Protein AF-A0A7Y2C9F1-F1 (afdb_monomer_lite)

Sequence (196 aa):
MHSALGHDLDVGIQTIEEVQGLFERHGVSQVYVKQLALKQDNEKNQIYLGSGLDGATNLFPATIVRGNASESTEKRKSAAGRPKVEARIDFAWLDHGGMLHDAPYARIIDYFQYPEIRFSGFMRGCDDPPDPLRRNNQAQYGTRILLLGVSNTERTIGLVITEATDELVSRFPDLPKCPALPSLRVLSFAGRVVVP

Structure (mmCIF, N/CA/C/O backbone):
data_AF-A0A7Y2C9F1-F1
#
_entry.id   AF-A0A7Y2C9F1-F1
#
loop_
_atom_site.group_PDB
_atom_site.id
_atom_site.type_symbol
_atom_site.label_atom_id
_atom_site.label_alt_id
_atom_site.label_comp_id
_atom_site.label_asym_id
_atom_site.label_entity_id
_atom_site.label_seq_id
_atom_site.pdbx_PDB_ins_code
_atom_site.Cartn_x
_atom_site.Cartn_y
_atom_site.Cartn_z
_atom_site.occupancy
_atom_site.B_iso_or_equiv
_atom_site.auth_seq_id
_atom_site.auth_comp_id
_atom_site.auth_asym_id
_atom_site.auth_atom_id
_atom_site.pdbx_PDB_model_num
ATOM 1 N N . MET A 1 1 ? -43.812 -16.552 3.440 1.00 35.44 1 MET A N 1
ATOM 2 C CA . MET A 1 1 ? -42.731 -17.428 3.940 1.00 35.44 1 MET A CA 1
ATOM 3 C C . MET A 1 1 ? -41.450 -17.004 3.250 1.00 35.44 1 MET A C 1
ATOM 5 O O . MET A 1 1 ? -41.436 -17.108 2.038 1.00 35.44 1 MET A O 1
ATOM 9 N N . HIS A 1 2 ? -40.488 -16.499 4.038 1.00 34.06 2 HIS A N 1
ATOM 10 C CA . HIS A 1 2 ? -39.029 -16.415 3.820 1.00 34.06 2 HIS A CA 1
ATOM 11 C C . HIS A 1 2 ? -38.513 -15.918 2.447 1.00 34.06 2 HIS A C 1
ATOM 13 O O . HIS A 1 2 ? -38.853 -16.469 1.417 1.00 34.06 2 HIS A O 1
ATOM 19 N N . SER A 1 3 ? -37.620 -14.937 2.333 1.00 31.73 3 SER A N 1
ATOM 20 C CA . SER A 1 3 ? -36.671 -14.383 3.299 1.00 31.73 3 SER A CA 1
ATOM 21 C C . SER A 1 3 ? -36.195 -13.022 2.795 1.00 31.73 3 SER A C 1
ATOM 23 O O . SER A 1 3 ? -35.904 -12.868 1.612 1.00 31.73 3 SER A O 1
ATOM 25 N N . ALA A 1 4 ? -36.084 -12.064 3.711 1.00 43.59 4 ALA A N 1
ATOM 26 C CA . ALA A 1 4 ? -35.283 -10.863 3.549 1.00 43.59 4 ALA A CA 1
ATOM 27 C C . ALA A 1 4 ? -33.807 -11.245 3.694 1.00 43.59 4 ALA A C 1
ATOM 29 O O . ALA A 1 4 ? -33.451 -11.821 4.714 1.00 43.59 4 ALA A O 1
ATOM 30 N N . LEU A 1 5 ? -32.988 -10.942 2.688 1.00 39.50 5 LEU A N 1
ATOM 31 C CA . LEU A 1 5 ? -31.531 -10.782 2.780 1.00 39.50 5 LEU A CA 1
ATOM 32 C C . LEU A 1 5 ? -31.125 -9.828 1.644 1.00 39.50 5 LEU A C 1
ATOM 34 O O . LEU A 1 5 ? -30.583 -10.235 0.621 1.00 39.50 5 LEU A O 1
ATOM 38 N N . GLY A 1 6 ? -31.514 -8.561 1.777 1.00 36.03 6 GLY A N 1
ATOM 39 C CA . GLY A 1 6 ? -31.029 -7.491 0.914 1.00 36.03 6 GLY A CA 1
ATOM 40 C C . GLY A 1 6 ? -29.750 -6.915 1.510 1.00 36.03 6 GLY A C 1
ATOM 41 O O . GLY A 1 6 ? -29.820 -6.329 2.579 1.00 36.03 6 GLY A O 1
ATOM 42 N N . HIS A 1 7 ? -28.624 -7.134 0.827 1.00 39.19 7 HIS A N 1
ATOM 43 C CA . HIS A 1 7 ? -27.419 -6.293 0.794 1.00 39.19 7 HIS A CA 1
ATOM 44 C C . HIS A 1 7 ? -27.083 -5.455 2.049 1.00 39.19 7 HIS A C 1
ATOM 46 O O . HIS A 1 7 ? -27.329 -4.255 2.073 1.00 39.19 7 HIS A O 1
ATOM 52 N N . ASP A 1 8 ? -26.381 -6.061 3.008 1.00 37.88 8 ASP A N 1
ATOM 53 C CA . ASP A 1 8 ? -25.568 -5.359 4.025 1.00 37.88 8 ASP A CA 1
ATOM 54 C C . ASP A 1 8 ? -24.095 -5.224 3.551 1.00 37.88 8 ASP A C 1
ATOM 56 O O . ASP A 1 8 ? -23.155 -5.481 4.295 1.00 37.88 8 ASP A O 1
ATOM 60 N N . LEU A 1 9 ? -23.864 -4.901 2.269 1.00 43.03 9 LEU A N 1
ATOM 61 C CA . LEU A 1 9 ? -22.534 -4.985 1.625 1.00 43.03 9 LEU A CA 1
ATOM 62 C C . LEU A 1 9 ? -21.906 -3.639 1.219 1.00 43.03 9 LEU A C 1
ATOM 64 O O . LEU A 1 9 ? -20.960 -3.644 0.443 1.00 43.03 9 LEU A O 1
ATOM 68 N N . ASP A 1 10 ? -22.393 -2.502 1.720 1.00 53.53 10 ASP A N 1
ATOM 69 C CA . ASP A 1 10 ? -21.965 -1.183 1.207 1.00 53.53 10 ASP A CA 1
ATOM 70 C C . ASP A 1 10 ? -21.518 -0.193 2.294 1.00 53.53 10 ASP A C 1
ATOM 72 O O . ASP A 1 10 ? -21.598 1.023 2.130 1.00 53.53 10 ASP A O 1
ATOM 76 N N . VAL A 1 11 ? -21.055 -0.701 3.438 1.00 66.06 11 VAL A N 1
ATOM 77 C CA . VAL A 1 11 ? -20.433 0.138 4.469 1.00 66.06 11 VAL A CA 1
ATOM 78 C C . VAL A 1 11 ? -18.927 -0.077 4.384 1.00 66.06 11 VAL A C 1
ATOM 80 O O . VAL A 1 11 ? -18.432 -1.138 4.756 1.00 66.06 11 VAL A O 1
ATOM 83 N N . GLY A 1 12 ? -18.193 0.905 3.851 1.00 88.69 12 GLY A N 1
ATOM 84 C CA . GLY A 1 12 ? -16.730 0.869 3.880 1.00 88.69 12 GLY A CA 1
ATOM 85 C C . GLY A 1 12 ? -16.185 0.999 5.303 1.00 88.69 12 GLY A C 1
ATOM 86 O O . GLY A 1 12 ? -16.937 1.127 6.268 1.00 88.69 12 GLY A O 1
ATOM 87 N N . ILE A 1 13 ? -14.867 0.968 5.452 1.00 95.62 13 ILE A N 1
ATOM 88 C CA . ILE A 1 13 ? -14.196 0.874 6.749 1.00 95.62 13 ILE A CA 1
ATOM 89 C C . ILE A 1 13 ? -14.386 2.149 7.574 1.00 95.62 13 ILE A C 1
ATOM 91 O O . ILE A 1 13 ? -14.094 3.272 7.152 1.00 95.62 13 ILE A O 1
ATOM 95 N N . GLN A 1 14 ? -14.838 1.952 8.803 1.00 96.00 14 GLN A N 1
ATOM 96 C CA . GLN A 1 14 ? -15.222 2.984 9.747 1.00 96.00 14 GLN A CA 1
ATOM 97 C C . GLN A 1 14 ? -14.141 3.214 10.802 1.00 96.00 14 GLN A C 1
ATOM 99 O O . GLN A 1 14 ? -13.879 4.369 11.158 1.00 96.00 14 GLN A O 1
ATOM 104 N N . THR A 1 15 ? -13.496 2.160 11.312 1.00 96.19 15 THR A N 1
ATOM 105 C CA . THR A 1 15 ? -12.580 2.276 12.462 1.00 96.19 15 THR A CA 1
ATOM 106 C C . THR A 1 15 ? -11.229 1.593 12.255 1.00 96.19 15 THR A C 1
ATOM 108 O O . THR A 1 15 ? -11.044 0.760 11.368 1.00 96.19 15 THR A O 1
ATOM 111 N N . ILE A 1 16 ? -10.247 1.955 13.090 1.00 96.19 16 ILE A N 1
ATOM 112 C CA . ILE A 1 16 ? -8.927 1.310 13.086 1.00 96.19 16 ILE A CA 1
ATOM 113 C C . ILE A 1 16 ? -9.042 -0.158 13.502 1.00 96.19 16 ILE A C 1
ATOM 115 O O . ILE A 1 16 ? -8.328 -0.997 12.964 1.00 96.19 16 ILE A O 1
ATOM 119 N N . GLU A 1 17 ? -9.955 -0.488 14.410 1.00 95.62 17 GLU A N 1
ATOM 120 C CA . GLU A 1 17 ? -10.182 -1.852 14.887 1.00 95.62 17 GLU A CA 1
ATOM 121 C C . GLU A 1 17 ? -10.687 -2.771 13.764 1.00 95.62 17 GLU A C 1
ATOM 123 O O . GLU A 1 17 ? -10.311 -3.940 13.719 1.00 95.62 17 GLU A O 1
ATOM 128 N N . GLU A 1 18 ? -11.476 -2.254 12.817 1.00 96.19 18 GLU A N 1
ATOM 129 C CA . GLU A 1 18 ? -11.895 -3.010 11.628 1.00 96.19 18 GLU A CA 1
ATOM 130 C C . GLU A 1 18 ? -10.709 -3.330 10.714 1.00 96.19 18 GLU A C 1
ATOM 132 O O . GLU A 1 18 ? -10.559 -4.475 10.280 1.00 96.19 18 GLU A O 1
ATOM 137 N N . VAL A 1 19 ? -9.819 -2.354 10.483 1.00 97.06 19 VAL A N 1
ATOM 138 C CA . VAL A 1 19 ? -8.547 -2.577 9.775 1.00 97.06 19 VAL A CA 1
ATOM 139 C C . VAL A 1 19 ? -7.718 -3.637 10.495 1.00 97.06 19 VAL A C 1
ATOM 141 O O . VAL A 1 19 ? -7.240 -4.578 9.864 1.00 97.06 19 VAL A O 1
ATOM 144 N N . GLN A 1 20 ? -7.542 -3.503 11.810 1.00 96.81 20 GLN A N 1
ATOM 145 C CA . GLN A 1 20 ? -6.778 -4.461 12.607 1.00 96.81 20 GLN A CA 1
ATOM 146 C C . GLN A 1 20 ? -7.375 -5.861 12.473 1.00 96.81 20 GLN A C 1
ATOM 148 O O . GLN A 1 20 ? -6.667 -6.780 12.077 1.00 96.81 20 GLN A O 1
ATOM 153 N N . GLY A 1 21 ? -8.684 -6.010 12.678 1.00 96.38 21 GLY A N 1
ATOM 154 C CA . GLY A 1 21 ? -9.377 -7.289 12.557 1.00 96.38 21 GLY A CA 1
ATOM 155 C C . GLY A 1 21 ? -9.281 -7.910 11.160 1.00 96.38 21 GLY A C 1
ATOM 156 O O . GLY A 1 21 ? -9.150 -9.127 11.046 1.00 96.38 21 GLY A O 1
ATOM 157 N N . LEU A 1 22 ? -9.312 -7.102 10.095 1.00 97.25 22 LEU A N 1
ATOM 158 C CA . LEU A 1 22 ? -9.104 -7.552 8.714 1.00 97.25 22 LEU A CA 1
ATOM 159 C C . LEU A 1 22 ? -7.717 -8.179 8.523 1.00 97.25 22 LEU A C 1
ATOM 161 O O . LEU A 1 22 ? -7.605 -9.286 8.001 1.00 97.25 22 LEU A O 1
ATOM 165 N N . PHE A 1 23 ? -6.670 -7.500 8.986 1.00 98.00 23 PHE A N 1
ATOM 166 C CA . PHE A 1 23 ? -5.285 -7.955 8.867 1.00 98.00 23 PHE A CA 1
ATOM 167 C C . PHE A 1 23 ? -4.945 -9.104 9.839 1.00 98.00 23 PHE A C 1
ATOM 169 O O . PHE A 1 23 ? -4.265 -10.056 9.452 1.00 98.00 23 PHE A O 1
ATOM 176 N N . GLU A 1 24 ? -5.453 -9.075 11.076 1.00 96.69 24 GLU A N 1
ATOM 177 C CA . GLU A 1 24 ? -5.230 -10.116 12.094 1.00 96.69 24 GLU A CA 1
ATOM 178 C C . GLU A 1 24 ? -5.731 -11.490 11.648 1.00 96.69 24 GLU A C 1
ATOM 180 O O . GLU A 1 24 ? -5.071 -12.499 11.906 1.00 96.69 24 GLU A O 1
ATOM 185 N N . ARG A 1 25 ? -6.867 -11.542 10.934 1.00 96.31 25 ARG A N 1
ATOM 186 C CA . ARG A 1 25 ? -7.401 -12.788 10.354 1.00 96.31 25 ARG A CA 1
ATOM 187 C C . ARG A 1 25 ? -6.419 -13.474 9.404 1.00 96.31 25 ARG A C 1
ATOM 189 O O . ARG A 1 25 ? -6.507 -14.683 9.220 1.00 96.31 25 ARG A O 1
ATOM 196 N N . HIS A 1 26 ? -5.468 -12.718 8.861 1.00 97.25 26 HIS A N 1
ATOM 197 C CA . HIS A 1 26 ? -4.416 -13.198 7.971 1.00 97.25 26 HIS A CA 1
ATOM 198 C C . HIS A 1 26 ? -3.037 -13.245 8.645 1.00 97.25 26 HIS A C 1
ATOM 200 O O . HIS A 1 26 ? -2.009 -13.230 7.972 1.00 97.25 26 HIS A O 1
ATOM 206 N N . GLY A 1 27 ? -2.991 -13.289 9.981 1.00 96.62 27 GLY A N 1
ATOM 207 C CA . GLY A 1 27 ? -1.750 -13.471 10.738 1.00 96.62 27 GLY A CA 1
ATOM 208 C C . GLY A 1 27 ? -0.821 -12.256 10.735 1.00 96.62 27 GLY A C 1
ATOM 209 O O . GLY A 1 27 ? 0.373 -12.408 10.987 1.00 96.62 27 GLY A O 1
ATOM 210 N N . VAL A 1 28 ? -1.340 -11.064 10.434 1.00 97.31 28 VAL A N 1
ATOM 211 C CA . VAL A 1 28 ? -0.596 -9.801 10.488 1.00 97.31 28 VAL A CA 1
ATOM 212 C C . VAL A 1 28 ? -0.733 -9.181 11.880 1.00 97.31 28 VAL A C 1
ATOM 214 O O . VAL A 1 28 ? -1.830 -9.104 12.421 1.00 97.31 28 VAL A O 1
ATOM 217 N N . SER A 1 29 ? 0.376 -8.705 12.450 1.00 95.62 29 SER A N 1
ATOM 218 C CA . SER A 1 29 ? 0.425 -8.050 13.774 1.00 95.62 29 SER A CA 1
ATOM 219 C C . SER A 1 29 ? 0.815 -6.566 13.720 1.00 95.62 29 SER A C 1
ATOM 221 O O . SER A 1 29 ? 0.771 -5.851 14.726 1.00 95.62 29 SER A O 1
ATOM 223 N N . GLN A 1 30 ? 1.220 -6.092 12.543 1.00 96.19 30 GLN A N 1
ATOM 224 C CA . GLN A 1 30 ? 1.620 -4.717 12.294 1.00 96.19 30 GLN A CA 1
ATOM 225 C C . GLN A 1 30 ? 1.322 -4.337 10.847 1.00 96.19 30 GLN A C 1
ATOM 227 O O . GLN A 1 30 ? 1.570 -5.112 9.924 1.00 96.19 30 GLN A O 1
ATOM 232 N N . VAL A 1 31 ? 0.858 -3.105 10.656 1.00 98.06 31 VAL A N 1
ATOM 233 C CA . VAL A 1 31 ? 0.561 -2.537 9.344 1.00 98.06 31 VAL A CA 1
ATOM 234 C C . VAL A 1 31 ? 1.403 -1.288 9.112 1.00 98.06 31 VAL A C 1
ATOM 236 O O . VAL A 1 31 ? 1.477 -0.385 9.947 1.00 98.06 31 VAL A O 1
ATOM 239 N N . TYR A 1 32 ? 2.030 -1.224 7.944 1.00 98.25 32 TYR A N 1
ATOM 240 C CA . TYR A 1 32 ? 2.698 -0.048 7.420 1.00 98.25 32 TYR A CA 1
ATOM 241 C C . TYR A 1 32 ? 1.718 0.782 6.602 1.00 98.25 32 TYR A C 1
ATOM 243 O O . TYR A 1 32 ? 1.076 0.282 5.681 1.00 98.25 32 TYR A O 1
ATOM 251 N N . VAL A 1 33 ? 1.619 2.064 6.927 1.00 98.56 33 VAL A N 1
ATOM 252 C CA . VAL A 1 33 ? 0.601 2.954 6.372 1.00 98.56 33 VAL A CA 1
ATOM 253 C C . VAL A 1 33 ? 1.249 4.040 5.530 1.00 98.56 33 VAL A C 1
ATOM 255 O O . VAL A 1 33 ? 2.206 4.691 5.957 1.00 98.56 33 VAL A O 1
ATOM 258 N N . LYS A 1 34 ? 0.702 4.279 4.341 1.00 98.38 34 LYS A N 1
ATOM 259 C CA . LYS A 1 34 ? 1.103 5.366 3.455 1.00 98.38 34 LYS A CA 1
ATOM 2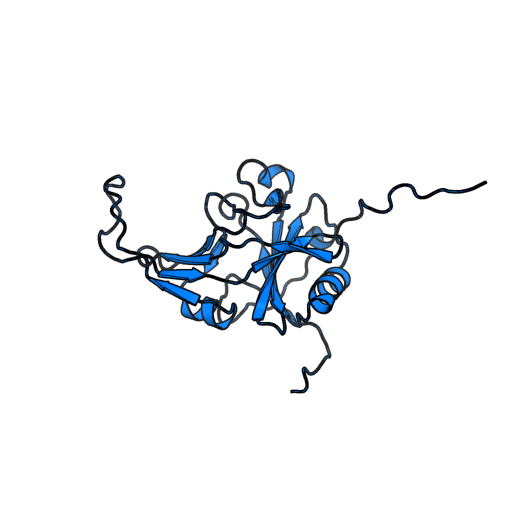60 C C . LYS A 1 34 ? -0.121 6.104 2.935 1.00 98.38 34 LYS A C 1
ATOM 262 O O . LYS A 1 34 ? -0.888 5.560 2.147 1.00 98.38 34 LYS A O 1
ATOM 267 N N . GLN A 1 35 ? -0.242 7.382 3.274 1.00 98.31 35 GLN A N 1
ATOM 268 C CA . GLN A 1 35 ? -1.121 8.270 2.520 1.00 98.31 35 GLN A CA 1
ATOM 269 C C . GLN A 1 35 ? -0.532 8.482 1.118 1.00 98.31 35 GLN A C 1
ATOM 271 O O . GLN A 1 35 ? 0.627 8.883 0.970 1.00 98.31 35 GLN A O 1
ATOM 276 N N . LEU A 1 36 ? -1.314 8.167 0.089 1.00 98.50 36 LEU A N 1
ATOM 277 C CA . LEU A 1 36 ? -0.857 8.164 -1.295 1.00 98.50 36 LEU A CA 1
ATOM 278 C C . LEU A 1 36 ? -0.871 9.573 -1.889 1.00 98.50 36 LEU A C 1
ATOM 280 O O . LEU A 1 36 ? -1.838 10.324 -1.752 1.00 98.50 36 LEU A O 1
ATOM 284 N N . ALA A 1 37 ? 0.183 9.922 -2.624 1.00 97.56 37 ALA A N 1
ATOM 285 C CA . ALA A 1 37 ? 0.247 11.176 -3.357 1.00 97.56 37 ALA A CA 1
ATOM 286 C C . ALA A 1 37 ? -0.853 11.231 -4.430 1.00 97.56 37 ALA A C 1
ATOM 288 O O . ALA A 1 37 ? -0.922 10.360 -5.300 1.00 97.56 37 ALA A O 1
ATOM 289 N N . LEU A 1 38 ? -1.652 12.306 -4.428 1.00 93.00 38 LEU A N 1
ATOM 290 C CA . LEU A 1 38 ? -2.864 12.468 -5.252 1.00 93.00 38 LEU A CA 1
ATOM 291 C C . LEU A 1 38 ? -2.690 12.151 -6.748 1.00 93.00 38 LEU A C 1
ATOM 293 O O . LEU A 1 38 ? -3.629 11.700 -7.392 1.00 93.00 38 LEU A O 1
ATOM 297 N N . LYS A 1 39 ? -1.506 12.418 -7.320 1.00 94.12 39 LYS A N 1
ATOM 298 C CA . LYS A 1 39 ? -1.240 12.244 -8.761 1.00 94.12 39 LYS A CA 1
ATOM 299 C C . LYS A 1 39 ? -0.126 11.257 -9.099 1.00 94.12 39 LYS A C 1
ATOM 301 O O . LYS A 1 39 ? -0.058 10.823 -10.249 1.00 94.12 39 LYS A O 1
ATOM 306 N N . GLN A 1 40 ? 0.779 10.966 -8.165 1.00 96.19 40 GLN A N 1
ATOM 307 C CA . GLN A 1 40 ? 2.014 10.225 -8.461 1.00 96.19 40 GLN A CA 1
ATOM 308 C C . GLN A 1 40 ? 1.979 8.776 -7.993 1.00 96.19 40 GLN A C 1
ATOM 310 O O . GLN A 1 40 ? 2.573 7.942 -8.661 1.00 96.19 40 GLN A O 1
ATOM 315 N N . ASP A 1 41 ? 1.245 8.465 -6.928 1.00 98.06 41 ASP A N 1
ATOM 316 C CA . ASP A 1 41 ? 1.119 7.092 -6.449 1.00 98.06 41 ASP A CA 1
ATOM 317 C C . ASP A 1 41 ? -0.072 6.419 -7.150 1.00 98.06 41 ASP A C 1
ATOM 319 O O . ASP A 1 41 ? -1.230 6.598 -6.767 1.00 98.06 41 ASP A O 1
ATOM 323 N N . ASN A 1 42 ? 0.212 5.698 -8.235 1.00 98.38 42 ASN A N 1
ATOM 324 C CA . ASN A 1 42 ? -0.757 4.932 -9.028 1.00 98.38 42 ASN A CA 1
ATOM 325 C C . ASN A 1 42 ? -0.069 3.798 -9.793 1.00 98.38 42 ASN A C 1
ATOM 327 O O . ASN A 1 42 ? 1.156 3.726 -9.849 1.00 98.38 42 ASN A O 1
ATOM 331 N N . GLU A 1 43 ? -0.848 2.912 -10.399 1.00 97.25 43 GLU A N 1
ATOM 332 C CA . GLU A 1 43 ? -0.385 1.774 -11.198 1.00 97.25 43 GLU A CA 1
ATOM 333 C C . GLU A 1 43 ? 0.597 2.143 -12.320 1.00 97.25 43 GLU A C 1
ATOM 335 O O . GLU A 1 43 ? 1.524 1.383 -12.606 1.00 97.25 43 GLU A O 1
ATOM 340 N N . LYS A 1 44 ? 0.428 3.312 -12.950 1.00 96.12 44 LYS A N 1
ATOM 341 C CA . LYS A 1 44 ? 1.299 3.760 -14.046 1.00 96.12 44 LYS A CA 1
ATOM 342 C C . LYS A 1 44 ? 2.625 4.319 -13.541 1.00 96.12 44 LYS A C 1
ATOM 344 O O . LYS A 1 44 ? 3.673 4.031 -14.120 1.00 96.12 44 LYS A O 1
ATOM 349 N N . ASN A 1 45 ? 2.579 5.155 -12.510 1.00 96.50 45 ASN A N 1
ATOM 350 C CA . ASN A 1 45 ? 3.749 5.868 -11.997 1.00 96.50 45 ASN A CA 1
ATOM 351 C C . ASN A 1 45 ? 4.458 5.128 -10.853 1.00 96.50 45 ASN A C 1
ATOM 353 O O . ASN A 1 45 ? 5.597 5.486 -10.544 1.00 96.50 45 ASN A O 1
ATOM 357 N N . GLN A 1 46 ? 3.837 4.066 -10.327 1.00 96.94 46 GLN A N 1
ATOM 358 C CA . GLN A 1 46 ? 4.281 3.247 -9.196 1.00 96.94 46 GLN A CA 1
ATOM 359 C C . GLN A 1 46 ? 4.191 4.010 -7.866 1.00 96.94 46 GLN A C 1
ATOM 361 O O . GLN A 1 46 ? 4.233 5.237 -7.843 1.00 96.94 46 GLN A O 1
ATOM 366 N N . ILE A 1 47 ? 4.050 3.292 -6.751 1.00 97.81 47 ILE A N 1
ATOM 367 C CA . ILE A 1 47 ? 3.906 3.915 -5.426 1.00 97.81 47 ILE A CA 1
ATOM 368 C C . ILE A 1 47 ? 5.293 4.151 -4.834 1.00 97.81 47 ILE A C 1
ATOM 370 O O . ILE A 1 47 ? 6.063 3.207 -4.673 1.00 97.81 47 ILE A O 1
ATOM 374 N N . TYR A 1 48 ? 5.625 5.392 -4.494 1.00 96.00 48 TYR A N 1
ATOM 375 C CA . TYR A 1 48 ? 6.916 5.740 -3.896 1.00 96.00 48 TYR A CA 1
ATOM 376 C C . TYR A 1 48 ? 7.020 5.246 -2.446 1.00 96.00 48 TYR A C 1
ATOM 378 O O . TYR A 1 48 ? 6.204 5.621 -1.604 1.00 96.00 48 TYR A O 1
ATOM 386 N N . LEU A 1 49 ? 8.050 4.463 -2.118 1.00 94.00 49 LEU A N 1
ATOM 387 C CA . LEU A 1 49 ? 8.256 3.913 -0.769 1.00 94.00 49 LEU A CA 1
ATOM 388 C C . LEU A 1 49 ? 9.407 4.564 0.011 1.00 94.00 49 LEU A C 1
ATOM 390 O O . LEU A 1 49 ? 9.541 4.329 1.212 1.00 94.00 49 LEU A O 1
ATOM 394 N N . GLY A 1 50 ? 10.202 5.433 -0.606 1.00 89.50 50 GLY A N 1
ATOM 395 C CA . GLY A 1 50 ? 11.366 6.035 0.044 1.00 89.50 50 GLY A CA 1
ATOM 396 C C . GLY A 1 50 ? 12.624 5.847 -0.784 1.00 89.50 50 GLY A C 1
ATOM 397 O O . GLY A 1 50 ? 12.538 5.637 -1.989 1.00 89.50 50 GLY A O 1
ATOM 398 N N . SER A 1 51 ? 13.776 5.894 -0.122 1.00 82.44 51 SER A N 1
ATOM 399 C CA . SER A 1 51 ? 15.099 5.694 -0.710 1.00 82.44 51 SER A CA 1
ATOM 400 C C . SER A 1 51 ? 15.786 4.476 -0.099 1.00 82.44 51 SER A C 1
ATOM 402 O O . SER A 1 51 ? 15.704 4.290 1.113 1.00 82.44 51 SER A O 1
ATOM 404 N N . GLY A 1 52 ? 16.537 3.726 -0.907 1.00 75.00 52 GLY A N 1
ATOM 405 C CA . GLY A 1 52 ? 17.329 2.580 -0.451 1.00 75.00 52 GLY A CA 1
ATOM 406 C C . GLY A 1 52 ? 16.517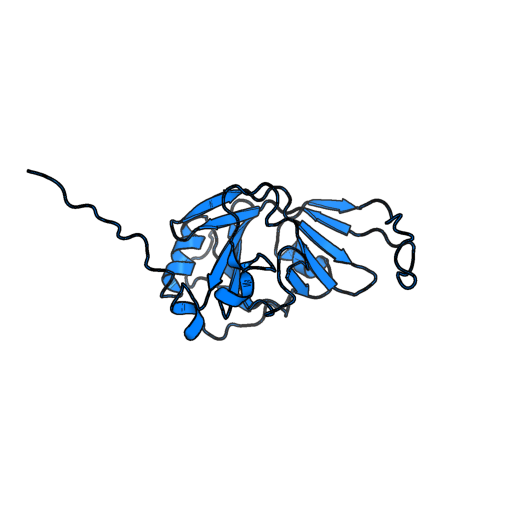 1.289 -0.333 1.00 75.00 52 GLY A C 1
ATOM 407 O O . GLY A 1 52 ? 15.525 1.222 0.390 1.00 75.00 52 GLY A O 1
ATOM 408 N N . LEU A 1 53 ? 16.957 0.249 -1.044 1.00 77.31 53 LEU A N 1
ATOM 409 C CA . LEU A 1 53 ? 16.273 -1.044 -1.080 1.00 77.31 53 LEU A CA 1
ATOM 410 C C . LEU A 1 53 ? 16.330 -1.799 0.254 1.00 77.31 53 LEU A C 1
ATOM 412 O O . LEU A 1 53 ? 15.337 -2.424 0.615 1.00 77.31 53 LEU A O 1
ATOM 416 N N . ASP A 1 54 ? 17.428 -1.672 1.005 1.00 75.94 54 ASP A N 1
ATOM 417 C CA . ASP A 1 54 ? 17.649 -2.399 2.265 1.00 75.94 54 ASP A CA 1
ATOM 418 C C . ASP A 1 54 ? 16.521 -2.165 3.279 1.00 75.94 54 ASP A C 1
ATOM 420 O O . ASP A 1 54 ? 16.024 -3.098 3.907 1.00 75.94 54 ASP A O 1
ATOM 424 N N . GLY A 1 55 ? 16.060 -0.914 3.399 1.00 77.94 55 GLY A N 1
ATOM 425 C CA . GLY A 1 55 ? 14.953 -0.558 4.283 1.00 77.94 55 GLY A CA 1
ATOM 426 C C . GLY A 1 55 ? 13.649 -1.255 3.898 1.00 77.94 55 GLY A C 1
ATOM 427 O O . GLY A 1 55 ? 12.903 -1.662 4.777 1.00 77.94 55 GLY A O 1
ATOM 428 N N . ALA A 1 56 ? 13.385 -1.446 2.604 1.00 81.44 56 ALA A N 1
ATOM 429 C CA . ALA A 1 56 ? 12.193 -2.147 2.138 1.00 81.44 56 ALA A CA 1
ATOM 430 C C . ALA A 1 56 ? 12.302 -3.663 2.246 1.00 81.44 56 ALA A C 1
ATOM 432 O O . ALA A 1 56 ? 11.340 -4.299 2.660 1.00 81.44 56 ALA A O 1
ATOM 433 N N . THR A 1 57 ? 13.453 -4.245 1.916 1.00 82.31 57 THR A N 1
ATOM 434 C CA . THR A 1 57 ? 13.657 -5.700 1.992 1.00 82.31 57 THR A CA 1
ATOM 435 C C . THR A 1 57 ? 13.724 -6.210 3.429 1.00 82.31 57 THR A C 1
ATOM 437 O O . THR A 1 57 ? 13.479 -7.386 3.661 1.00 82.31 57 THR A O 1
ATOM 440 N N . ASN A 1 58 ? 14.007 -5.333 4.398 1.00 82.31 58 ASN A N 1
ATOM 441 C CA . ASN A 1 58 ? 13.877 -5.644 5.823 1.00 82.31 58 ASN A CA 1
ATOM 442 C C . ASN A 1 58 ? 12.418 -5.676 6.304 1.00 82.31 58 ASN A C 1
ATOM 444 O O . ASN A 1 58 ? 12.132 -6.297 7.323 1.00 82.31 58 ASN A O 1
ATOM 448 N N . LEU A 1 59 ? 11.512 -4.967 5.623 1.00 88.06 59 LEU A N 1
ATOM 449 C CA . LEU A 1 59 ? 10.103 -4.867 6.020 1.00 88.06 59 LEU A CA 1
ATOM 450 C C . LEU A 1 59 ? 9.211 -5.827 5.236 1.00 88.06 59 LEU A C 1
ATOM 452 O O . LEU A 1 59 ? 8.225 -6.301 5.783 1.00 88.06 59 LEU A O 1
ATOM 456 N N . PHE A 1 60 ? 9.545 -6.099 3.974 1.00 92.50 60 PHE A N 1
ATOM 457 C CA . PHE A 1 60 ? 8.763 -6.933 3.068 1.00 92.50 60 PHE A CA 1
ATOM 458 C C . PHE A 1 60 ? 9.633 -8.086 2.551 1.00 92.50 60 PHE A C 1
ATOM 460 O O . PHE A 1 60 ? 10.569 -7.827 1.782 1.00 92.50 60 PHE A O 1
ATOM 467 N N . PRO A 1 61 ? 9.342 -9.342 2.945 1.00 91.69 61 PRO A N 1
ATOM 468 C CA . PRO A 1 61 ? 10.044 -10.518 2.443 1.00 91.69 61 PRO A CA 1
ATOM 469 C C . PRO A 1 61 ? 10.031 -10.556 0.914 1.00 91.69 61 PRO A C 1
ATOM 471 O O . PRO A 1 61 ? 8.981 -10.438 0.278 1.00 91.69 61 PRO A O 1
ATOM 474 N N . ALA A 1 62 ? 11.215 -10.675 0.311 1.00 92.06 62 ALA A N 1
ATOM 475 C CA . ALA A 1 62 ? 11.358 -10.544 -1.130 1.00 92.06 62 ALA A CA 1
ATOM 476 C C . ALA A 1 62 ? 12.468 -11.419 -1.713 1.00 92.06 62 ALA A C 1
ATOM 478 O O . ALA A 1 62 ? 13.526 -11.614 -1.119 1.00 92.06 62 ALA A O 1
ATOM 479 N N . THR A 1 63 ? 12.262 -11.860 -2.953 1.00 89.88 63 THR A N 1
ATOM 480 C CA . THR A 1 63 ? 13.307 -12.476 -3.775 1.00 89.88 63 THR A CA 1
ATOM 481 C C . THR A 1 63 ? 13.943 -11.424 -4.674 1.00 89.88 63 THR A C 1
ATOM 483 O O . THR A 1 63 ? 13.273 -10.822 -5.519 1.00 89.88 63 THR A O 1
ATOM 486 N N . ILE A 1 64 ? 15.252 -11.217 -4.529 1.00 87.56 64 ILE A N 1
ATOM 487 C CA . ILE A 1 64 ? 15.997 -10.263 -5.352 1.00 87.56 64 ILE A CA 1
ATOM 488 C C . ILE A 1 64 ? 16.260 -10.846 -6.739 1.00 87.56 64 ILE A C 1
ATOM 490 O O . ILE A 1 64 ? 16.925 -11.867 -6.898 1.00 87.56 64 ILE A O 1
ATOM 494 N N . VAL A 1 65 ? 15.795 -10.135 -7.758 1.00 82.25 65 VAL A N 1
ATOM 495 C CA . VAL A 1 65 ? 16.055 -10.396 -9.169 1.00 82.25 65 VAL A CA 1
ATOM 496 C C . VAL A 1 65 ? 16.831 -9.209 -9.730 1.00 82.25 65 VAL A C 1
ATOM 498 O O . VAL A 1 65 ? 16.344 -8.078 -9.779 1.00 82.25 65 VAL A O 1
ATOM 501 N N . ARG A 1 66 ? 18.070 -9.447 -10.163 1.00 70.00 66 ARG A N 1
ATOM 502 C CA . ARG A 1 66 ? 18.845 -8.426 -10.880 1.00 70.00 66 ARG A CA 1
ATOM 503 C C . ARG A 1 66 ? 18.370 -8.400 -12.330 1.00 70.00 66 ARG A C 1
ATOM 505 O O . ARG A 1 66 ? 18.470 -9.410 -13.021 1.00 70.00 66 ARG A O 1
ATOM 512 N N . GLY A 1 67 ? 17.830 -7.268 -12.777 1.00 60.06 67 GLY A N 1
ATOM 513 C CA . GLY A 1 67 ? 17.485 -7.079 -14.182 1.00 60.06 67 GLY A CA 1
ATOM 514 C C . GLY A 1 67 ? 18.736 -6.959 -15.054 1.00 60.06 67 GLY A C 1
ATOM 515 O O . GLY A 1 67 ? 19.783 -6.500 -14.595 1.00 60.06 67 GLY A O 1
ATOM 516 N N . ASN A 1 68 ? 18.620 -7.321 -16.331 1.00 46.84 68 ASN A N 1
ATOM 517 C CA . ASN A 1 68 ? 19.612 -6.938 -17.336 1.00 46.84 68 ASN A CA 1
ATOM 518 C C . ASN A 1 68 ? 19.567 -5.409 -17.534 1.00 46.84 68 ASN A C 1
ATOM 520 O O . ASN A 1 68 ? 18.525 -4.777 -17.329 1.00 46.84 68 ASN A O 1
ATOM 524 N N . ALA A 1 69 ? 20.703 -4.792 -17.879 1.00 47.78 69 ALA A N 1
ATOM 525 C CA . ALA A 1 69 ? 20.792 -3.348 -18.100 1.00 47.78 69 ALA A CA 1
ATOM 526 C C . ALA A 1 69 ? 19.717 -2.871 -19.099 1.00 47.78 69 ALA A C 1
ATOM 528 O O . ALA A 1 69 ? 19.459 -3.522 -20.105 1.00 47.78 69 ALA A O 1
ATOM 529 N N . SER A 1 70 ? 19.064 -1.743 -18.808 1.00 43.34 70 SER A N 1
ATOM 530 C CA . SER A 1 70 ? 18.022 -1.175 -19.676 1.00 43.34 70 SER A CA 1
ATOM 531 C C . SER A 1 70 ? 18.611 -0.773 -21.034 1.00 43.34 70 SER A C 1
ATOM 533 O O . SER A 1 70 ? 19.418 0.151 -21.084 1.00 43.34 70 SER A O 1
ATOM 535 N N . GLU A 1 71 ? 18.162 -1.396 -22.128 1.00 36.91 71 GLU A N 1
ATOM 536 C CA . GLU A 1 71 ? 18.501 -1.039 -23.523 1.00 36.91 71 GLU A CA 1
ATOM 537 C C . GLU A 1 71 ? 17.675 0.147 -24.071 1.00 36.91 71 GLU A C 1
ATOM 539 O O . GLU A 1 71 ? 17.580 0.365 -25.276 1.00 36.91 71 GLU A O 1
ATOM 544 N N . SER A 1 72 ? 17.022 0.937 -23.213 1.00 39.12 72 SER A N 1
ATOM 545 C CA . SER A 1 72 ? 16.196 2.056 -23.681 1.00 39.12 72 SER A CA 1
ATOM 546 C C . SER A 1 72 ? 17.063 3.243 -24.131 1.00 39.12 72 SER A C 1
ATOM 548 O O . SER A 1 72 ? 17.500 4.044 -23.303 1.00 39.12 72 SER A O 1
ATOM 550 N N . THR A 1 73 ? 17.256 3.402 -25.439 1.00 40.38 73 THR A N 1
ATOM 551 C CA . THR A 1 73 ? 17.905 4.559 -26.094 1.00 40.38 73 THR A CA 1
ATOM 552 C C . THR A 1 73 ? 16.992 5.795 -26.227 1.00 40.38 73 THR A C 1
ATOM 554 O O . THR A 1 73 ? 17.429 6.858 -26.658 1.00 40.38 73 THR A O 1
ATOM 557 N N . GLU A 1 74 ? 15.731 5.698 -25.797 1.00 43.34 74 GLU A N 1
ATOM 558 C CA . GLU A 1 74 ? 14.662 6.683 -26.053 1.00 43.34 74 GLU A CA 1
ATOM 559 C C . GLU A 1 74 ? 14.687 7.947 -25.162 1.00 43.34 74 GLU A C 1
ATOM 561 O O . GLU A 1 74 ? 14.011 8.934 -25.458 1.00 43.34 74 GLU A O 1
ATOM 566 N N . LYS A 1 75 ? 15.457 7.986 -24.063 1.00 39.78 75 LYS A N 1
ATOM 567 C CA . LYS A 1 75 ? 15.521 9.170 -23.180 1.00 39.78 75 LYS A CA 1
ATOM 568 C C . LYS A 1 75 ? 16.935 9.733 -23.095 1.00 39.78 75 LYS A C 1
ATOM 570 O O . LYS A 1 75 ? 17.764 9.246 -22.336 1.00 39.78 75 LYS A O 1
ATOM 575 N N . ARG A 1 76 ? 17.157 10.859 -23.785 1.00 40.28 76 ARG A N 1
ATOM 576 C CA . ARG A 1 76 ? 18.393 11.678 -23.842 1.00 40.28 76 ARG A CA 1
ATOM 577 C C . ARG A 1 76 ? 18.958 12.190 -22.489 1.00 40.28 76 ARG A C 1
ATOM 579 O O . ARG A 1 76 ? 19.805 13.074 -22.492 1.00 40.28 76 ARG A O 1
ATOM 586 N N . LYS A 1 77 ? 18.513 11.678 -21.332 1.00 38.59 77 LYS A N 1
ATOM 587 C CA . LYS A 1 77 ? 18.989 12.074 -19.988 1.00 38.59 77 LYS A CA 1
ATOM 588 C C . LYS A 1 77 ? 19.136 10.929 -18.969 1.00 38.59 77 LYS A C 1
ATOM 590 O O . LYS A 1 77 ? 19.419 11.213 -17.810 1.00 38.59 77 LYS A O 1
ATOM 595 N N . SER A 1 78 ? 18.954 9.657 -19.335 1.00 41.94 78 SER A N 1
ATOM 596 C CA . SER A 1 78 ? 19.228 8.557 -18.395 1.00 41.94 78 SER A CA 1
ATOM 597 C C . SER A 1 78 ? 20.712 8.202 -18.425 1.00 41.94 78 SER A C 1
ATOM 599 O O . SER A 1 78 ? 21.230 7.869 -19.489 1.00 41.94 78 SER A O 1
ATOM 601 N N . ALA A 1 79 ? 21.391 8.250 -17.276 1.00 44.97 79 ALA A N 1
ATOM 602 C CA . ALA A 1 79 ? 22.754 7.746 -17.134 1.00 44.97 79 ALA A CA 1
ATOM 603 C C . ALA A 1 79 ? 22.779 6.247 -17.480 1.00 44.97 79 ALA A C 1
ATOM 605 O O . ALA A 1 79 ? 22.367 5.408 -16.677 1.00 44.97 79 ALA A O 1
ATOM 606 N N . ALA A 1 80 ? 23.180 5.917 -18.705 1.00 43.38 80 ALA A N 1
ATOM 607 C CA . ALA A 1 80 ? 23.226 4.547 -19.189 1.00 43.38 80 ALA A CA 1
ATOM 608 C C . ALA A 1 80 ? 24.052 3.662 -18.235 1.00 43.38 80 ALA A C 1
ATOM 610 O O . ALA A 1 80 ? 25.134 4.054 -17.803 1.00 43.38 80 ALA A O 1
ATOM 611 N N . GLY A 1 81 ? 23.543 2.466 -17.920 1.00 49.88 81 GLY A N 1
ATOM 612 C CA . GLY A 1 81 ? 24.400 1.363 -17.472 1.00 49.88 81 GLY A CA 1
ATOM 613 C C . GLY A 1 81 ? 24.262 0.842 -16.039 1.00 49.88 81 GLY A C 1
ATOM 614 O O . GLY A 1 81 ? 24.992 -0.086 -15.708 1.00 49.88 81 GLY A O 1
ATOM 615 N N . ARG A 1 82 ? 23.349 1.334 -15.186 1.00 52.81 82 ARG A N 1
ATOM 616 C CA . ARG A 1 82 ? 23.062 0.642 -13.908 1.00 52.81 82 ARG A CA 1
ATOM 617 C C . ARG A 1 82 ? 21.800 -0.223 -14.024 1.00 52.81 82 ARG A C 1
ATOM 619 O O . ARG A 1 82 ? 20.731 0.333 -14.287 1.00 52.81 82 ARG A O 1
ATOM 626 N N . PRO A 1 83 ? 21.903 -1.561 -13.886 1.00 59.81 83 PRO A N 1
ATOM 627 C CA . PRO A 1 83 ? 20.742 -2.443 -13.937 1.00 59.81 83 PRO A CA 1
ATOM 628 C C . PRO A 1 83 ? 19.768 -2.092 -12.813 1.00 59.81 83 PRO A C 1
ATOM 630 O O . PRO A 1 83 ? 20.188 -1.809 -11.694 1.00 59.81 83 PRO A O 1
ATOM 633 N N . LYS A 1 84 ? 18.467 -2.103 -13.111 1.00 70.12 84 LYS A N 1
ATOM 634 C CA . LYS A 1 84 ? 17.426 -1.992 -12.084 1.00 70.12 84 LYS A CA 1
ATOM 635 C C . LYS A 1 84 ? 17.465 -3.259 -11.234 1.00 70.12 84 LYS A C 1
ATOM 637 O O . LYS A 1 84 ? 17.546 -4.362 -11.784 1.00 70.12 84 LYS A O 1
ATOM 642 N N . VAL A 1 85 ? 17.413 -3.107 -9.916 1.00 83.88 85 VAL A N 1
ATOM 643 C CA . VAL A 1 85 ? 17.199 -4.244 -9.017 1.00 83.88 85 VAL A CA 1
ATOM 644 C C . VAL A 1 85 ? 15.708 -4.329 -8.729 1.00 83.88 85 VAL A C 1
ATOM 646 O O . VAL A 1 85 ? 15.079 -3.332 -8.375 1.00 83.88 85 VAL A O 1
ATOM 649 N N . GLU A 1 86 ? 15.139 -5.514 -8.927 1.00 89.12 86 GLU A N 1
ATOM 650 C CA . GLU A 1 86 ? 13.747 -5.807 -8.604 1.00 89.12 86 GLU A CA 1
ATOM 651 C C . GLU A 1 86 ? 13.709 -6.765 -7.412 1.00 89.12 86 GLU A C 1
ATOM 653 O O . GLU A 1 86 ? 14.303 -7.838 -7.452 1.00 89.12 86 GLU A O 1
ATOM 658 N N . ALA A 1 87 ? 12.993 -6.402 -6.358 1.00 91.81 87 ALA A N 1
ATOM 659 C CA . ALA A 1 87 ? 12.667 -7.279 -5.245 1.00 91.81 87 ALA A CA 1
ATOM 660 C C . ALA A 1 87 ? 11.227 -7.767 -5.440 1.00 91.81 87 ALA A C 1
ATOM 662 O O . ALA A 1 87 ? 10.280 -6.992 -5.300 1.00 91.81 87 ALA A O 1
ATOM 663 N N . ARG A 1 88 ? 11.051 -9.028 -5.845 1.00 94.94 88 ARG A N 1
ATOM 664 C CA . ARG A 1 88 ? 9.723 -9.637 -6.014 1.00 94.94 88 ARG A CA 1
ATOM 665 C C . ARG A 1 88 ? 9.161 -9.996 -4.651 1.00 94.94 88 ARG A C 1
ATOM 667 O O . ARG A 1 88 ? 9.860 -10.658 -3.891 1.00 94.94 88 ARG A O 1
ATOM 674 N N . ILE A 1 89 ? 7.928 -9.594 -4.382 1.00 95.94 89 ILE A N 1
ATOM 675 C CA . ILE A 1 89 ? 7.241 -9.888 -3.123 1.00 95.94 89 ILE A CA 1
ATOM 676 C C . ILE A 1 89 ? 6.079 -10.844 -3.396 1.00 95.94 89 ILE A C 1
ATOM 678 O O . ILE A 1 89 ? 5.408 -10.707 -4.421 1.00 95.94 89 ILE A O 1
ATOM 682 N N . ASP A 1 90 ? 5.846 -11.803 -2.501 1.00 97.50 90 ASP A N 1
ATOM 683 C CA . ASP A 1 90 ? 4.576 -12.532 -2.490 1.00 97.50 90 ASP A CA 1
ATOM 684 C C . ASP A 1 90 ? 3.506 -11.601 -1.922 1.00 97.50 90 ASP A C 1
ATOM 686 O O . ASP A 1 90 ? 3.624 -11.135 -0.786 1.00 97.50 90 ASP A O 1
ATOM 690 N N . PHE A 1 91 ? 2.515 -11.266 -2.747 1.00 98.50 91 PHE A N 1
ATOM 691 C CA . PHE A 1 91 ? 1.578 -10.197 -2.456 1.00 98.50 91 PHE A CA 1
ATOM 692 C C . PHE A 1 91 ? 0.153 -10.506 -2.911 1.00 98.50 91 PHE A C 1
ATOM 694 O O . PHE A 1 91 ? -0.070 -10.977 -4.031 1.00 98.50 91 PHE A O 1
ATOM 701 N N . ALA A 1 92 ? -0.800 -10.149 -2.054 1.00 98.56 92 ALA A N 1
ATOM 702 C CA . ALA A 1 92 ? -2.226 -10.157 -2.348 1.00 98.56 92 ALA A CA 1
ATOM 703 C C . ALA A 1 92 ? -2.905 -8.877 -1.836 1.00 98.56 92 ALA A C 1
ATOM 705 O O . ALA A 1 92 ? -2.510 -8.316 -0.809 1.00 98.56 92 ALA A O 1
ATOM 706 N N . TRP A 1 93 ? -3.938 -8.428 -2.545 1.00 98.69 93 TRP A N 1
ATOM 707 C CA . TRP A 1 93 ? -4.862 -7.407 -2.064 1.00 98.69 93 TRP A CA 1
ATOM 708 C C . TRP A 1 93 ? -5.923 -8.035 -1.172 1.00 98.69 93 TRP A C 1
ATOM 710 O O . TRP A 1 93 ? -6.458 -9.085 -1.490 1.00 98.69 93 TRP A O 1
ATOM 720 N N . LEU A 1 94 ? -6.219 -7.379 -0.064 1.00 98.38 94 LEU A N 1
ATOM 721 C CA . LEU A 1 94 ? -7.335 -7.653 0.818 1.00 98.38 94 LEU A CA 1
ATOM 722 C C . LEU A 1 94 ? -8.498 -6.753 0.403 1.00 98.38 94 LEU A C 1
ATOM 724 O O . LEU A 1 94 ? -8.305 -5.541 0.273 1.00 98.38 94 LEU A O 1
ATOM 728 N N . ASP A 1 95 ? -9.675 -7.333 0.203 1.00 94.81 95 ASP A N 1
ATOM 729 C CA . ASP A 1 95 ? -10.910 -6.579 -0.011 1.00 94.81 95 ASP A CA 1
ATOM 730 C C . ASP A 1 95 ? -11.598 -6.222 1.325 1.00 94.81 95 ASP A C 1
ATOM 732 O O . ASP A 1 95 ? -11.191 -6.649 2.413 1.00 94.81 95 ASP A O 1
ATOM 736 N N . HIS A 1 96 ? -12.674 -5.437 1.253 1.00 91.44 96 HIS A N 1
ATOM 737 C CA . HIS A 1 96 ? -13.484 -5.065 2.420 1.00 91.44 96 HIS A CA 1
ATOM 738 C C . HIS A 1 96 ? -14.222 -6.255 3.059 1.00 91.44 96 HIS A C 1
ATOM 740 O O . HIS A 1 96 ? -14.553 -6.203 4.243 1.00 91.44 96 HIS A O 1
ATOM 746 N N . GLY A 1 97 ? -14.444 -7.342 2.312 1.00 91.31 97 GLY A N 1
ATOM 747 C CA . GLY A 1 97 ? -15.014 -8.599 2.808 1.00 91.31 97 GLY A CA 1
ATOM 748 C C . GLY A 1 97 ? -14.007 -9.490 3.549 1.00 91.31 97 GLY A C 1
ATOM 749 O O . GLY A 1 97 ? -14.395 -10.444 4.226 1.00 91.31 97 GLY A O 1
ATOM 750 N N . GLY A 1 98 ? -12.714 -9.173 3.471 1.00 94.69 98 GLY A N 1
ATOM 751 C CA . GLY A 1 98 ? -11.623 -9.956 4.036 1.00 94.69 98 GLY A CA 1
ATOM 752 C C . GLY A 1 98 ? -11.071 -11.055 3.119 1.00 94.69 98 GLY A C 1
ATOM 753 O O . GLY A 1 98 ? -10.273 -11.868 3.596 1.00 94.69 98 GLY A O 1
ATOM 754 N N . MET A 1 99 ? -11.469 -11.098 1.847 1.00 97.31 99 MET A N 1
ATOM 755 C CA . MET A 1 99 ? -10.943 -12.003 0.825 1.00 97.31 99 MET A CA 1
ATOM 756 C C . MET A 1 99 ? -9.610 -11.487 0.265 1.00 97.31 99 MET A C 1
ATOM 758 O O . MET A 1 99 ? -9.371 -10.284 0.185 1.00 97.31 99 MET A O 1
ATOM 762 N N . LEU A 1 100 ? -8.719 -12.421 -0.089 1.00 98.38 100 LEU A N 1
ATOM 763 C CA . LEU A 1 100 ? -7.421 -12.123 -0.690 1.00 98.38 100 LEU A CA 1
ATOM 764 C C . LEU A 1 100 ? -7.445 -12.350 -2.205 1.00 98.38 100 LEU A C 1
ATOM 766 O O . LEU A 1 100 ? -7.876 -13.404 -2.668 1.00 98.38 100 LEU A O 1
ATOM 770 N N . HIS A 1 101 ? -6.878 -11.395 -2.936 1.00 98.38 101 HIS A N 1
ATOM 771 C CA . HIS A 1 101 ? -6.762 -11.351 -4.389 1.00 98.38 101 HIS A CA 1
ATOM 772 C C . HIS A 1 101 ? -5.289 -11.290 -4.792 1.00 98.38 101 HIS A C 1
ATOM 774 O O . HIS A 1 101 ? -4.583 -10.318 -4.508 1.00 98.38 101 HIS A O 1
ATOM 780 N N . ASP A 1 102 ? -4.794 -12.348 -5.427 1.00 98.50 102 ASP A N 1
ATOM 781 C CA . ASP A 1 102 ? -3.371 -12.495 -5.726 1.00 98.50 102 ASP A CA 1
ATOM 782 C C . ASP A 1 102 ? -2.891 -11.468 -6.757 1.00 98.50 102 ASP A C 1
ATOM 784 O O . ASP A 1 102 ? -3.435 -11.352 -7.849 1.00 98.50 102 ASP A O 1
ATOM 788 N N . ALA A 1 103 ? -1.780 -10.788 -6.472 1.00 98.25 103 ALA A N 1
ATOM 789 C CA . ALA A 1 103 ? -1.125 -9.877 -7.408 1.00 98.25 103 ALA A CA 1
ATOM 790 C C . ALA A 1 103 ? 0.305 -10.378 -7.707 1.00 98.25 103 ALA A C 1
ATOM 792 O O . ALA A 1 103 ? 1.295 -9.793 -7.259 1.00 98.25 103 ALA A O 1
ATOM 793 N N . PRO A 1 104 ? 0.448 -11.453 -8.513 1.00 97.38 104 PRO A N 1
ATOM 794 C CA . PRO A 1 104 ? 1.678 -12.254 -8.615 1.00 97.38 104 PRO A CA 1
ATOM 795 C C . PRO A 1 104 ? 2.864 -11.540 -9.280 1.00 97.38 104 PRO A C 1
ATOM 797 O O . PRO A 1 104 ? 3.973 -12.070 -9.339 1.00 97.38 104 PRO A O 1
ATOM 800 N N . TYR A 1 105 ? 2.649 -10.341 -9.821 1.00 97.12 105 TYR A N 1
ATOM 801 C CA . TYR A 1 105 ? 3.688 -9.530 -10.457 1.00 97.12 105 TYR A CA 1
ATOM 802 C C . TYR A 1 105 ? 4.151 -8.355 -9.583 1.00 97.12 105 TYR A C 1
ATOM 804 O O . TYR A 1 105 ? 4.925 -7.513 -10.056 1.00 97.12 105 TYR A O 1
ATOM 812 N N . ALA A 1 106 ? 3.677 -8.288 -8.337 1.00 97.81 106 ALA A N 1
ATOM 813 C CA . ALA A 1 106 ? 4.060 -7.301 -7.343 1.00 97.81 106 ALA A CA 1
ATOM 814 C C . ALA A 1 106 ? 5.568 -7.335 -7.046 1.00 97.81 106 ALA A C 1
ATOM 816 O O . ALA A 1 106 ? 6.197 -8.386 -6.901 1.00 97.81 106 ALA A O 1
ATOM 817 N N . ARG A 1 107 ? 6.175 -6.150 -6.992 1.00 96.12 107 ARG A N 1
ATOM 818 C CA . ARG A 1 107 ? 7.621 -5.985 -6.804 1.00 96.12 107 ARG A CA 1
ATOM 819 C C . ARG A 1 107 ? 7.977 -4.583 -6.349 1.00 96.12 107 ARG A C 1
ATOM 821 O O . ARG A 1 107 ? 7.309 -3.616 -6.714 1.00 96.12 107 ARG A O 1
ATOM 828 N N . ILE A 1 108 ? 9.081 -4.467 -5.631 1.00 94.62 108 ILE A N 1
ATOM 829 C CA . ILE A 1 108 ? 9.727 -3.200 -5.302 1.00 94.62 108 ILE A CA 1
ATOM 830 C C . ILE A 1 108 ? 10.899 -3.013 -6.267 1.00 94.62 108 ILE A C 1
ATOM 832 O O . ILE A 1 108 ? 11.716 -3.911 -6.446 1.00 94.62 108 ILE A O 1
ATOM 836 N N . ILE A 1 109 ? 10.957 -1.867 -6.938 1.00 90.69 109 ILE A N 1
ATOM 837 C CA . ILE A 1 109 ? 11.994 -1.541 -7.922 1.00 90.69 109 ILE A CA 1
ATOM 838 C C . ILE A 1 109 ? 12.892 -0.461 -7.332 1.00 90.69 109 ILE A C 1
ATOM 840 O O . ILE A 1 109 ? 12.386 0.603 -6.976 1.00 90.69 109 ILE A O 1
ATOM 844 N N . ASP A 1 110 ? 14.199 -0.720 -7.277 1.00 86.75 110 ASP A N 1
ATOM 845 C CA . ASP A 1 110 ? 15.221 0.275 -6.940 1.00 86.75 110 ASP A CA 1
ATOM 846 C C . ASP A 1 110 ? 15.774 0.919 -8.215 1.00 86.75 110 ASP A C 1
ATOM 848 O O . ASP A 1 110 ? 16.347 0.257 -9.095 1.00 86.75 110 ASP A O 1
ATOM 852 N N . TYR A 1 111 ? 15.582 2.230 -8.325 1.00 78.69 111 TYR A N 1
ATOM 853 C CA . TYR A 1 111 ? 16.102 3.021 -9.424 1.00 78.69 111 TYR A CA 1
ATOM 854 C C . TYR A 1 111 ? 17.420 3.679 -9.018 1.00 78.69 111 TYR A C 1
ATOM 856 O O . TYR A 1 111 ? 17.430 4.842 -8.687 1.00 78.69 111 TYR A O 1
ATOM 864 N N . PHE A 1 112 ? 18.583 3.050 -9.174 1.00 68.94 112 PHE A N 1
ATOM 865 C CA . PHE A 1 112 ? 19.868 3.681 -8.784 1.00 68.94 112 PHE A CA 1
ATOM 866 C C . PHE A 1 112 ? 20.139 5.110 -9.316 1.00 68.94 112 PHE A C 1
ATOM 868 O O . PHE A 1 112 ? 21.002 5.808 -8.787 1.00 68.94 112 PHE A O 1
ATOM 875 N N . GLN A 1 113 ? 19.463 5.531 -10.391 1.00 60.41 113 GLN A N 1
ATOM 876 C CA . GLN A 1 113 ? 19.559 6.877 -10.973 1.00 60.41 113 GLN A CA 1
ATOM 877 C C . GLN A 1 113 ? 18.830 7.962 -10.158 1.00 60.4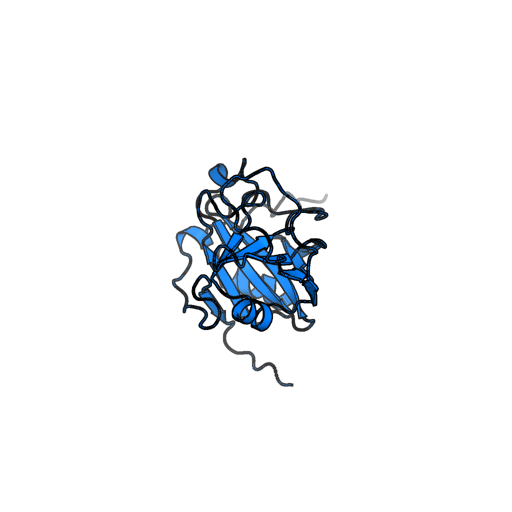1 113 GLN A C 1
ATOM 879 O O . GLN A 1 113 ? 19.197 9.131 -10.243 1.00 60.41 113 GLN A O 1
ATOM 884 N N . TYR A 1 114 ? 17.816 7.584 -9.384 1.00 68.56 114 TYR A N 1
ATOM 885 C CA . TYR A 1 114 ? 17.051 8.440 -8.483 1.00 68.56 114 TYR A CA 1
ATOM 886 C C . TYR A 1 114 ? 16.968 7.647 -7.189 1.00 68.56 114 TYR A C 1
ATOM 888 O O . TYR A 1 114 ? 16.332 6.616 -7.258 1.00 68.56 114 TYR A O 1
ATOM 896 N N . PRO A 1 115 ? 17.608 8.012 -6.065 1.00 76.44 115 PRO A N 1
ATOM 897 C CA . PRO A 1 115 ? 17.652 7.171 -4.862 1.00 76.44 115 PRO A CA 1
ATOM 898 C C . PRO A 1 115 ? 16.240 6.970 -4.284 1.00 76.44 115 PRO A C 1
ATOM 900 O O . PRO A 1 115 ? 15.846 7.603 -3.314 1.00 76.44 115 PRO A O 1
ATOM 903 N N . GLU A 1 116 ? 15.454 6.127 -4.935 1.00 87.44 116 GLU A N 1
ATOM 904 C CA . GLU A 1 116 ? 14.024 5.973 -4.818 1.00 87.44 116 GLU A CA 1
ATOM 905 C C . GLU A 1 116 ? 13.688 4.518 -5.113 1.00 87.44 116 GLU A C 1
ATOM 907 O O . GLU A 1 116 ? 14.120 3.928 -6.108 1.00 87.44 116 GLU A O 1
ATOM 912 N N . ILE A 1 117 ? 12.868 3.961 -4.240 1.00 92.06 117 ILE A N 1
ATOM 913 C CA . ILE A 1 117 ? 12.265 2.658 -4.420 1.00 92.06 117 ILE A CA 1
ATOM 914 C C . ILE A 1 117 ? 10.774 2.838 -4.644 1.00 92.06 117 ILE A C 1
ATOM 916 O O . ILE A 1 117 ? 10.116 3.659 -3.992 1.00 92.06 117 ILE A O 1
ATOM 920 N N . ARG A 1 118 ? 10.227 2.071 -5.585 1.00 95.19 118 ARG A N 1
ATOM 921 C CA . ARG A 1 118 ? 8.799 2.122 -5.895 1.00 95.19 118 ARG A CA 1
ATOM 922 C C . ARG A 1 118 ? 8.170 0.747 -5.907 1.00 95.19 118 ARG A C 1
ATOM 924 O O . ARG A 1 118 ? 8.715 -0.186 -6.492 1.00 95.19 118 ARG A O 1
ATOM 931 N N . PHE A 1 119 ? 6.990 0.649 -5.316 1.00 97.00 119 PHE A N 1
ATOM 932 C CA . PHE A 1 119 ? 6.135 -0.519 -5.415 1.00 97.00 119 PHE A CA 1
ATOM 933 C C . PHE A 1 119 ? 5.429 -0.524 -6.772 1.00 97.00 119 PHE A C 1
ATOM 935 O O . PHE A 1 119 ? 4.859 0.484 -7.184 1.00 97.00 119 PHE A O 1
ATOM 942 N N . SER A 1 120 ? 5.509 -1.637 -7.493 1.00 96.81 120 SER A N 1
ATOM 943 C CA . SER A 1 120 ? 5.102 -1.792 -8.889 1.00 96.81 120 SER A CA 1
ATOM 944 C C . SER A 1 120 ? 4.492 -3.173 -9.122 1.00 96.81 120 SER A C 1
ATOM 946 O O . SER A 1 120 ? 4.625 -4.071 -8.297 1.00 96.81 120 SER A O 1
ATOM 948 N N . GLY A 1 121 ? 3.816 -3.357 -10.258 1.00 97.38 121 GLY A N 1
ATOM 949 C CA . GLY A 1 121 ? 3.239 -4.646 -10.664 1.00 97.38 121 GLY A CA 1
ATOM 950 C C . GLY A 1 121 ? 2.042 -5.121 -9.834 1.00 97.38 121 GLY A C 1
ATOM 951 O O . GLY A 1 121 ? 1.438 -6.128 -10.179 1.00 97.38 121 GLY A O 1
ATOM 952 N N . PHE A 1 122 ? 1.647 -4.348 -8.825 1.00 97.31 122 PHE A N 1
ATOM 953 C CA . PHE A 1 122 ? 0.590 -4.657 -7.868 1.00 97.31 122 PHE A CA 1
ATOM 954 C C . PHE A 1 122 ? -0.827 -4.727 -8.457 1.00 97.31 122 PHE A C 1
ATOM 956 O O . PHE A 1 122 ? -1.726 -5.186 -7.780 1.00 97.31 122 PHE A O 1
ATOM 963 N N . MET A 1 123 ? -1.057 -4.308 -9.706 1.00 97.19 123 MET A N 1
ATOM 964 C CA . MET A 1 123 ? -2.356 -4.491 -10.388 1.00 97.19 123 MET A CA 1
ATOM 965 C C . MET A 1 123 ? -2.343 -5.646 -11.394 1.00 97.19 123 MET A C 1
ATOM 967 O O . MET A 1 123 ? -3.384 -6.040 -11.914 1.00 97.19 123 MET A O 1
ATOM 971 N N . ARG A 1 124 ? -1.158 -6.117 -11.795 1.00 95.94 124 ARG A N 1
ATOM 972 C CA . ARG A 1 124 ? -1.024 -7.008 -12.949 1.00 95.94 124 ARG A CA 1
ATOM 973 C C . ARG A 1 124 ? -1.322 -8.437 -12.515 1.00 95.94 124 ARG A C 1
ATOM 975 O O . ARG A 1 124 ? -0.693 -8.928 -11.587 1.00 95.94 124 ARG A O 1
ATOM 982 N N . GLY A 1 125 ? -2.215 -9.105 -13.244 1.00 96.06 125 GLY A N 1
ATOM 983 C CA . GLY A 1 125 ? -2.595 -10.495 -12.977 1.00 96.06 125 GLY A CA 1
ATOM 984 C C . GLY A 1 125 ? -3.513 -10.679 -11.768 1.00 96.06 125 GLY A C 1
ATOM 985 O O . GLY A 1 125 ? -3.856 -11.816 -11.485 1.00 96.06 125 GLY A O 1
ATOM 986 N N . CYS A 1 126 ? -3.898 -9.587 -11.104 1.00 97.81 126 CYS A N 1
ATOM 987 C CA . CYS A 1 126 ? -4.887 -9.584 -10.037 1.00 97.81 126 CYS A CA 1
ATOM 988 C C . CYS A 1 126 ? -6.292 -9.624 -10.628 1.00 97.81 126 CYS A C 1
ATOM 990 O O . CYS A 1 126 ? -6.569 -8.908 -11.595 1.00 97.81 126 CYS A O 1
ATOM 992 N N . ASP A 1 127 ? -7.143 -10.464 -10.053 1.00 96.75 127 ASP A N 1
ATOM 993 C CA . ASP A 1 127 ? -8.542 -10.638 -10.434 1.00 96.75 127 ASP A CA 1
ATOM 994 C C . ASP A 1 127 ? -9.416 -9.478 -9.941 1.00 96.75 127 ASP A C 1
ATOM 996 O O . ASP A 1 127 ? -10.209 -8.968 -10.731 1.00 96.75 127 ASP A O 1
ATOM 1000 N N . ASP A 1 128 ? -9.184 -8.989 -8.719 1.00 96.44 128 ASP A N 1
ATOM 1001 C CA . ASP A 1 128 ? -9.855 -7.799 -8.178 1.00 96.44 128 ASP A CA 1
ATOM 1002 C C . ASP A 1 128 ? -8.873 -6.740 -7.634 1.00 96.44 128 ASP A C 1
ATOM 1004 O O . ASP A 1 128 ? -8.649 -6.603 -6.430 1.00 96.44 128 ASP A O 1
ATOM 1008 N N . PRO A 1 129 ? -8.178 -6.002 -8.519 1.00 96.62 129 PRO A N 1
ATOM 1009 C CA . PRO A 1 129 ? -7.229 -4.987 -8.091 1.00 96.62 129 PRO A CA 1
ATOM 1010 C C . PRO A 1 129 ? -7.937 -3.677 -7.691 1.00 96.62 129 PRO A C 1
ATOM 1012 O O . PRO A 1 129 ? -8.859 -3.243 -8.385 1.00 96.62 129 PRO A O 1
ATOM 1015 N N . PRO A 1 130 ? -7.432 -2.939 -6.684 1.00 96.81 130 PRO A N 1
ATOM 1016 C CA . PRO A 1 130 ? -8.092 -1.746 -6.158 1.00 96.81 130 PRO A CA 1
ATOM 1017 C C . PRO A 1 130 ? -8.164 -0.621 -7.200 1.00 96.81 130 PRO A C 1
ATOM 1019 O O . PRO A 1 130 ? -7.162 0.025 -7.532 1.00 96.81 130 PRO A O 1
ATOM 1022 N N . ASP A 1 131 ? -9.376 -0.327 -7.673 1.00 97.19 131 ASP A N 1
ATOM 1023 C CA . ASP A 1 131 ? -9.651 0.746 -8.636 1.00 97.19 131 ASP A CA 1
ATOM 1024 C C . ASP A 1 131 ? -9.097 2.136 -8.244 1.00 97.19 131 ASP A C 1
ATOM 1026 O O . ASP A 1 131 ? -8.581 2.834 -9.127 1.00 97.19 131 ASP A O 1
ATOM 1030 N N . PRO A 1 132 ? -9.046 2.528 -6.949 1.00 97.38 132 PRO A N 1
ATOM 1031 C CA . PRO A 1 132 ? -8.431 3.788 -6.527 1.00 97.38 132 PRO A CA 1
ATOM 1032 C C . PRO A 1 132 ? -6.956 3.948 -6.905 1.00 97.38 132 PRO A C 1
ATOM 1034 O O . PRO A 1 132 ? -6.433 5.065 -6.878 1.00 97.38 132 PRO A O 1
ATOM 1037 N N . LEU A 1 133 ? -6.250 2.866 -7.247 1.00 98.06 133 LEU A N 1
ATOM 1038 C CA . LEU A 1 133 ? -4.862 2.924 -7.709 1.00 98.06 133 LEU A CA 1
ATOM 1039 C C . LEU A 1 133 ? -4.731 3.129 -9.218 1.00 98.06 133 LEU A C 1
ATOM 1041 O O . LEU A 1 133 ? -3.609 3.310 -9.696 1.00 98.06 133 LEU A O 1
ATOM 1045 N N . ARG A 1 134 ? -5.833 3.137 -9.976 1.00 98.00 134 ARG A N 1
ATOM 1046 C CA . ARG A 1 134 ? -5.803 3.450 -11.405 1.00 98.00 134 ARG A CA 1
ATOM 1047 C C . ARG A 1 134 ? -5.634 4.943 -11.617 1.00 98.00 134 ARG A C 1
ATOM 1049 O O . ARG A 1 134 ? -6.443 5.746 -11.158 1.00 98.00 134 ARG A O 1
ATOM 1056 N N . ARG A 1 135 ? -4.629 5.346 -12.391 1.00 97.50 135 ARG A N 1
ATOM 1057 C CA . ARG A 1 135 ? -4.292 6.750 -12.655 1.00 97.50 135 ARG A CA 1
ATOM 1058 C C . ARG A 1 135 ? -5.481 7.562 -13.161 1.00 97.50 135 ARG A C 1
ATOM 1060 O O . ARG A 1 135 ? -5.578 8.745 -12.838 1.00 97.50 135 ARG A O 1
ATOM 1067 N N . ASN A 1 136 ? -6.332 6.946 -13.978 1.00 97.12 136 ASN A N 1
ATOM 1068 C CA . ASN A 1 136 ? -7.471 7.616 -14.600 1.00 97.12 136 ASN A CA 1
ATOM 1069 C C . ASN A 1 136 ? -8.695 7.706 -13.678 1.00 97.12 136 ASN A C 1
ATOM 1071 O O . ASN A 1 136 ? -9.548 8.549 -13.931 1.00 97.12 136 ASN A O 1
ATOM 1075 N N . ASN A 1 137 ? -8.745 6.910 -12.604 1.00 96.19 137 ASN A N 1
ATOM 1076 C CA . ASN A 1 137 ? -9.900 6.834 -11.708 1.00 96.19 137 ASN A CA 1
ATOM 1077 C C . ASN A 1 137 ? -9.595 7.441 -10.331 1.00 96.19 137 ASN A C 1
ATOM 1079 O O . ASN A 1 137 ? -10.495 7.957 -9.685 1.00 96.19 137 ASN A O 1
ATOM 1083 N N . GLN A 1 138 ? -8.325 7.479 -9.898 1.00 94.38 138 GLN A N 1
ATOM 1084 C CA . GLN A 1 138 ? -7.903 7.887 -8.545 1.00 94.38 138 GLN A CA 1
ATOM 1085 C C . GLN A 1 138 ? -8.503 9.215 -8.047 1.00 94.38 138 GLN A C 1
ATOM 1087 O O . GLN A 1 138 ? -8.676 9.392 -6.846 1.00 94.38 138 GLN A O 1
ATOM 1092 N N . ALA A 1 139 ? -8.814 10.154 -8.949 1.00 94.88 139 ALA A N 1
ATOM 1093 C CA . ALA A 1 139 ? -9.373 11.453 -8.588 1.00 94.88 139 ALA A CA 1
ATOM 1094 C C . ALA A 1 139 ? -10.785 11.356 -7.983 1.00 94.88 139 ALA A C 1
ATOM 1096 O O . ALA A 1 139 ? -11.131 12.195 -7.159 1.00 94.88 139 ALA A O 1
ATOM 1097 N N . GLN A 1 140 ? -11.576 10.343 -8.355 1.00 96.56 140 GLN A N 1
ATOM 1098 C CA . GLN A 1 140 ? -12.941 10.160 -7.844 1.00 96.56 140 GLN A CA 1
ATOM 1099 C C . GLN A 1 140 ? -12.977 9.635 -6.400 1.00 96.56 140 GLN A C 1
ATOM 1101 O O . GLN A 1 140 ? -14.021 9.681 -5.764 1.00 96.56 140 GLN A O 1
ATOM 1106 N N . TYR A 1 141 ? -11.838 9.162 -5.883 1.00 96.50 141 TYR A N 1
ATOM 1107 C CA . TYR A 1 141 ? -11.723 8.535 -4.564 1.00 96.50 141 TYR A CA 1
ATOM 1108 C C . TYR A 1 141 ? -11.205 9.475 -3.463 1.00 96.50 141 TYR A C 1
ATOM 1110 O O . TYR A 1 141 ? -11.119 9.072 -2.306 1.00 96.50 141 TYR A O 1
ATOM 1118 N N . GLY A 1 142 ? -10.833 10.714 -3.806 1.00 96.62 142 GLY A N 1
ATOM 1119 C CA . GLY A 1 142 ? -10.294 11.679 -2.843 1.00 96.62 142 GLY A CA 1
ATOM 1120 C C . GLY A 1 142 ? -8.969 11.227 -2.220 1.00 96.62 142 GLY A C 1
ATOM 1121 O O . GLY A 1 142 ? -8.059 10.750 -2.912 1.00 96.62 142 GLY A O 1
ATOM 1122 N N . THR A 1 143 ? -8.832 11.410 -0.908 1.00 97.88 143 THR A N 1
ATOM 1123 C CA . THR A 1 143 ? -7.682 10.905 -0.147 1.00 97.88 143 THR A CA 1
ATOM 1124 C C . THR A 1 143 ? -7.643 9.379 -0.181 1.00 97.88 143 THR A C 1
ATOM 1126 O O . THR A 1 143 ? -8.646 8.717 0.054 1.00 97.88 143 THR A O 1
ATOM 1129 N N . ARG A 1 144 ? -6.466 8.805 -0.451 1.00 98.31 144 ARG A N 1
ATOM 1130 C CA . ARG A 1 144 ? -6.248 7.352 -0.491 1.00 98.31 144 ARG A CA 1
ATOM 1131 C C . ARG A 1 144 ? -5.151 6.971 0.489 1.00 98.31 144 ARG A C 1
ATOM 1133 O O . ARG A 1 144 ? -4.097 7.616 0.513 1.00 98.31 144 ARG A O 1
ATOM 1140 N N . ILE A 1 145 ? -5.372 5.911 1.250 1.00 98.69 145 ILE A N 1
ATOM 1141 C CA . ILE A 1 145 ? -4.404 5.378 2.205 1.00 98.69 145 ILE A CA 1
ATOM 1142 C C . ILE A 1 145 ? -4.131 3.922 1.841 1.00 98.69 145 ILE A C 1
ATOM 1144 O O . ILE A 1 145 ? -5.041 3.103 1.772 1.00 98.69 145 ILE A O 1
ATOM 1148 N N . LEU A 1 146 ? -2.859 3.620 1.594 1.00 98.75 146 LEU A N 1
ATOM 1149 C CA . LEU A 1 146 ? -2.354 2.267 1.419 1.00 98.75 146 LEU A CA 1
ATOM 1150 C C . LEU A 1 146 ? -1.933 1.708 2.774 1.00 98.75 146 LEU A C 1
ATOM 1152 O O . LEU A 1 146 ? -1.147 2.330 3.492 1.00 98.75 146 LEU A O 1
ATOM 1156 N N . LEU A 1 147 ? -2.405 0.509 3.071 1.00 98.69 147 LEU A N 1
ATOM 1157 C CA . LEU A 1 147 ? -2.035 -0.284 4.230 1.00 98.69 147 LEU A CA 1
ATOM 1158 C C . LEU A 1 147 ? -1.325 -1.547 3.747 1.00 98.69 147 LEU A C 1
ATOM 1160 O O . LEU A 1 147 ? -1.824 -2.216 2.849 1.00 98.69 147 LEU A O 1
ATOM 1164 N N . LEU A 1 148 ? -0.162 -1.861 4.315 1.00 98.69 148 LEU A N 1
ATOM 1165 C CA . LEU A 1 148 ? 0.635 -3.042 3.982 1.00 98.69 148 LEU A CA 1
ATOM 1166 C C . LEU A 1 148 ? 0.994 -3.802 5.257 1.00 98.69 148 LEU A C 1
ATOM 1168 O O . LEU A 1 148 ? 1.631 -3.240 6.141 1.00 98.69 148 LEU A O 1
ATOM 1172 N N . GLY A 1 149 ? 0.637 -5.075 5.346 1.00 98.06 149 GLY A N 1
ATOM 1173 C CA . GLY A 1 149 ? 1.014 -5.966 6.441 1.00 98.06 149 GLY A CA 1
ATOM 1174 C C . GLY A 1 149 ? 1.829 -7.148 5.934 1.00 98.06 149 GLY A C 1
ATOM 1175 O O . GLY A 1 149 ? 1.688 -7.537 4.779 1.00 98.06 149 GLY A O 1
ATOM 1176 N N . VAL A 1 150 ? 2.664 -7.736 6.786 1.00 97.88 150 VAL A N 1
ATOM 1177 C CA . VAL A 1 150 ? 3.321 -9.020 6.497 1.00 97.88 150 VAL A CA 1
ATOM 1178 C C . VAL A 1 150 ? 2.741 -10.064 7.434 1.00 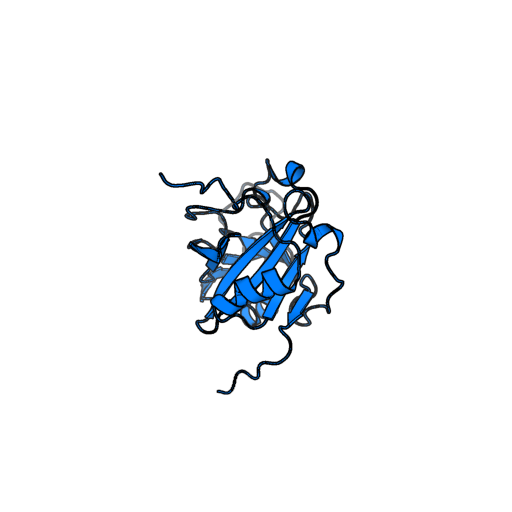97.88 150 VAL A C 1
ATOM 1180 O O . VAL A 1 150 ? 2.722 -9.870 8.650 1.00 97.88 150 VAL A O 1
ATOM 1183 N N . SER A 1 151 ? 2.200 -11.130 6.853 1.00 96.75 151 SER A N 1
ATOM 1184 C CA . SER A 1 151 ? 1.628 -12.246 7.604 1.00 96.75 151 SER A CA 1
ATOM 1185 C C . SER A 1 151 ? 2.722 -13.070 8.282 1.00 96.75 151 SER A C 1
ATOM 1187 O O . SER A 1 151 ? 3.890 -13.043 7.892 1.00 96.75 151 SER A O 1
ATOM 1189 N N . ASN A 1 152 ? 2.328 -13.897 9.243 1.00 93.25 152 ASN A N 1
ATOM 1190 C CA . ASN A 1 152 ? 3.183 -14.931 9.830 1.00 93.25 152 ASN A CA 1
ATOM 1191 C C . ASN A 1 152 ? 3.699 -15.984 8.821 1.00 93.25 152 ASN A C 1
ATOM 1193 O O . ASN A 1 152 ? 4.579 -16.764 9.169 1.00 93.25 152 ASN A O 1
ATOM 1197 N N . THR A 1 153 ? 3.176 -16.005 7.590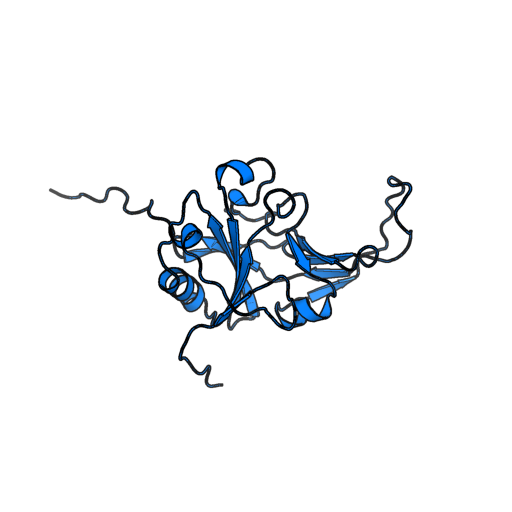 1.00 93.38 153 THR A N 1
ATOM 1198 C CA . THR A 1 153 ? 3.658 -16.844 6.477 1.00 93.38 153 THR A CA 1
ATOM 1199 C C . THR A 1 153 ? 4.571 -16.093 5.504 1.00 93.38 153 THR A C 1
ATOM 1201 O O . THR A 1 153 ? 4.800 -16.556 4.394 1.00 93.38 153 THR A O 1
ATOM 1204 N N . GLU A 1 154 ? 5.066 -14.914 5.894 1.00 94.19 154 GLU A N 1
ATOM 1205 C CA . GLU A 1 154 ? 5.921 -14.024 5.089 1.00 94.19 154 GLU A CA 1
ATOM 1206 C C . GLU A 1 154 ? 5.253 -13.414 3.842 1.00 94.19 154 GLU A C 1
ATOM 1208 O O . GLU A 1 154 ? 5.852 -12.587 3.151 1.00 94.19 154 GLU A O 1
ATOM 1213 N N . ARG A 1 155 ? 3.977 -13.723 3.585 1.00 97.38 155 ARG A N 1
ATOM 1214 C CA . ARG A 1 155 ? 3.179 -13.075 2.541 1.00 97.38 155 ARG A CA 1
ATOM 1215 C C . ARG A 1 155 ? 2.863 -11.627 2.905 1.00 97.38 155 ARG A C 1
ATOM 1217 O O . ARG A 1 155 ? 2.379 -11.362 4.009 1.00 97.38 155 ARG A O 1
ATOM 1224 N N . THR A 1 156 ? 3.079 -10.706 1.968 1.00 98.44 156 THR A N 1
ATOM 1225 C CA . THR A 1 156 ? 2.667 -9.302 2.095 1.00 98.44 156 THR A CA 1
ATOM 1226 C C . THR A 1 156 ? 1.200 -9.148 1.686 1.00 98.44 156 THR A C 1
ATOM 1228 O O . THR A 1 156 ? 0.772 -9.659 0.657 1.00 98.44 156 THR A O 1
ATOM 1231 N N . ILE A 1 157 ? 0.417 -8.420 2.471 1.00 98.69 157 ILE A N 1
ATOM 1232 C CA . ILE A 1 157 ? -1.009 -8.175 2.237 1.00 98.69 157 ILE A CA 1
ATOM 1233 C C . ILE A 1 157 ? -1.223 -6.672 2.144 1.00 98.69 157 ILE A C 1
ATOM 1235 O O . ILE A 1 157 ? -0.700 -5.925 2.972 1.00 98.69 157 ILE A O 1
ATOM 1239 N N . GLY A 1 158 ? -1.963 -6.221 1.136 1.00 98.62 158 GLY A N 1
ATOM 1240 C CA . GLY A 1 158 ? -2.282 -4.811 0.942 1.00 98.62 158 GLY A CA 1
ATOM 1241 C C . GLY A 1 158 ? -3.770 -4.525 1.059 1.00 98.62 158 GLY A C 1
ATOM 1242 O O . GLY A 1 158 ? -4.574 -5.330 0.628 1.00 98.62 158 GLY A O 1
ATOM 1243 N N . LEU A 1 159 ? -4.138 -3.354 1.563 1.00 98.69 159 LEU A N 1
ATOM 1244 C CA . LEU A 1 159 ? -5.503 -2.823 1.524 1.00 98.69 159 LEU A CA 1
ATOM 1245 C C . LEU A 1 159 ? -5.437 -1.344 1.133 1.00 98.69 159 LEU A C 1
ATOM 1247 O O . LEU A 1 1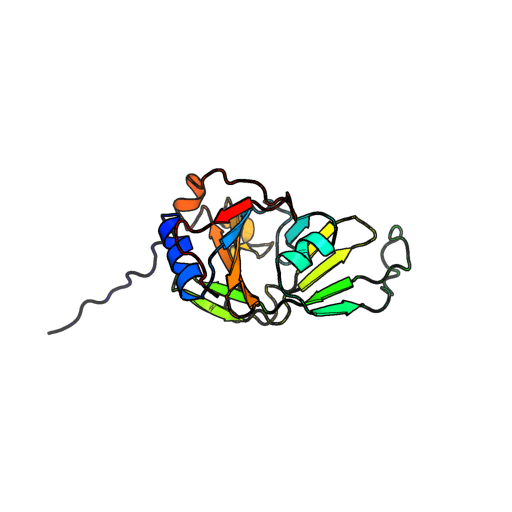59 ? -4.509 -0.634 1.534 1.00 98.69 159 LEU A O 1
ATOM 1251 N N . VAL A 1 160 ? -6.408 -0.872 0.355 1.00 98.50 160 VAL A N 1
ATOM 1252 C CA . VAL A 1 160 ? -6.565 0.554 0.050 1.00 98.50 160 VAL A CA 1
ATOM 1253 C C . VAL A 1 160 ? -7.900 1.021 0.596 1.00 98.50 160 VAL A C 1
ATOM 1255 O O . VAL A 1 160 ? -8.936 0.508 0.193 1.00 98.50 160 VAL A O 1
ATOM 1258 N N . ILE A 1 161 ? -7.855 2.027 1.463 1.00 98.12 161 ILE A N 1
ATOM 1259 C CA . ILE A 1 161 ? -9.043 2.750 1.924 1.00 98.12 161 ILE A CA 1
ATOM 1260 C C . ILE A 1 161 ? -9.056 4.152 1.324 1.00 98.12 161 ILE A C 1
ATOM 1262 O O . ILE A 1 161 ? -7.996 4.735 1.044 1.00 98.12 161 ILE A O 1
ATOM 1266 N N . THR A 1 162 ? -10.246 4.697 1.105 1.00 98.19 162 THR A N 1
ATOM 1267 C CA . THR A 1 162 ? -10.434 5.975 0.422 1.00 98.19 162 THR A CA 1
ATOM 1268 C C . THR A 1 162 ? -11.462 6.863 1.097 1.00 98.19 162 THR A C 1
ATOM 1270 O O . THR A 1 162 ? -12.395 6.388 1.725 1.00 98.19 162 THR A O 1
ATOM 1273 N N . GLU A 1 163 ? -11.312 8.171 0.934 1.00 97.19 163 GLU A N 1
ATOM 1274 C CA . GLU A 1 163 ? -12.252 9.168 1.454 1.00 97.19 163 GLU A CA 1
ATOM 1275 C C . GLU A 1 163 ? -13.667 9.001 0.887 1.00 97.19 163 GLU A C 1
ATOM 1277 O O . GLU A 1 163 ? -14.637 9.327 1.561 1.00 97.19 163 GLU A O 1
ATOM 1282 N N . ALA A 1 164 ? -13.792 8.482 -0.338 1.00 95.94 164 ALA A N 1
ATOM 1283 C CA . ALA A 1 164 ? -15.087 8.277 -0.979 1.00 95.94 164 ALA A CA 1
ATOM 1284 C C . ALA A 1 164 ? -15.884 7.097 -0.399 1.00 95.94 164 ALA A C 1
ATOM 1286 O O . ALA A 1 164 ? -17.105 7.077 -0.540 1.00 95.94 164 ALA A O 1
ATOM 1287 N N . THR A 1 165 ? -15.212 6.117 0.209 1.00 95.00 165 THR A N 1
ATOM 1288 C CA . THR A 1 165 ? -15.826 4.842 0.620 1.00 95.00 165 THR A CA 1
ATOM 1289 C C . THR A 1 165 ? -15.680 4.548 2.108 1.00 95.00 165 THR A C 1
ATOM 1291 O O . THR A 1 165 ? -16.526 3.867 2.672 1.00 95.00 165 THR A O 1
ATOM 1294 N N . ASP A 1 166 ? -14.642 5.068 2.763 1.00 97.06 166 ASP A N 1
ATOM 1295 C CA . ASP A 1 166 ? -14.226 4.675 4.107 1.00 97.06 166 ASP A CA 1
ATOM 1296 C C . ASP A 1 166 ? -14.198 5.897 5.037 1.00 97.06 166 ASP A C 1
ATOM 1298 O O . ASP A 1 166 ? -13.312 6.755 4.948 1.00 97.06 166 ASP A O 1
ATOM 1302 N N . GLU A 1 167 ? -15.147 5.971 5.977 1.00 96.00 167 GLU A N 1
ATOM 1303 C CA . GLU A 1 167 ? -15.259 7.093 6.925 1.00 96.00 167 GLU A CA 1
ATOM 1304 C C . GLU A 1 167 ? -13.970 7.282 7.735 1.00 96.00 167 GLU A C 1
ATOM 1306 O O . GLU A 1 167 ? -13.580 8.414 8.049 1.00 96.00 167 GLU A O 1
ATOM 1311 N N . LEU A 1 168 ? -13.268 6.176 8.014 1.00 97.19 168 LEU A N 1
ATOM 1312 C CA . LEU A 1 168 ? -11.990 6.169 8.714 1.00 97.19 168 LEU A CA 1
ATOM 1313 C C . LEU A 1 168 ? -10.981 7.156 8.110 1.00 97.19 168 LEU A C 1
ATOM 1315 O O . LEU A 1 168 ? -10.214 7.761 8.856 1.00 97.19 168 LEU A O 1
ATOM 1319 N N . VAL A 1 169 ? -10.970 7.352 6.787 1.00 97.75 169 VAL A N 1
ATOM 1320 C CA . VAL A 1 169 ? -9.962 8.188 6.113 1.00 97.75 169 VAL A CA 1
ATOM 1321 C C . VAL A 1 169 ? -10.013 9.641 6.579 1.00 97.75 169 VAL A C 1
ATOM 1323 O O . VAL A 1 169 ? -8.963 10.251 6.776 1.00 97.75 169 VAL A O 1
ATOM 1326 N N . SER A 1 170 ? -11.209 10.176 6.832 1.00 95.75 170 SER A N 1
ATOM 1327 C CA . SER A 1 170 ? -11.401 11.556 7.309 1.00 95.75 170 SER A CA 1
ATOM 1328 C C . SER A 1 170 ? -10.845 11.804 8.719 1.00 95.75 170 SER A C 1
ATOM 1330 O O . SER A 1 170 ? -10.532 12.939 9.082 1.00 95.75 170 SER A O 1
ATOM 1332 N N . ARG A 1 171 ? -10.698 10.733 9.505 1.00 95.50 171 ARG A N 1
ATOM 1333 C CA . ARG A 1 171 ? -10.281 10.739 10.912 1.00 95.50 171 ARG A CA 1
ATOM 1334 C C . ARG A 1 171 ? -9.062 9.853 11.167 1.00 95.50 171 ARG A C 1
ATOM 1336 O O . ARG A 1 171 ? -8.836 9.432 12.301 1.00 95.50 171 ARG A O 1
ATOM 1343 N N . PHE A 1 172 ? -8.300 9.537 10.118 1.00 96.81 172 PHE A N 1
ATOM 1344 C CA . PHE A 1 172 ? -7.182 8.609 10.222 1.00 96.81 172 PHE A CA 1
ATOM 1345 C C . PHE A 1 172 ? -6.136 9.180 11.197 1.00 96.81 172 PHE A C 1
ATOM 1347 O O . PHE A 1 172 ? -5.724 10.332 11.032 1.00 96.81 172 PHE A O 1
ATOM 1354 N N . PRO A 1 173 ? -5.715 8.426 12.228 1.00 95.00 173 PRO A N 1
ATOM 1355 C CA . PRO A 1 173 ? -4.850 8.954 13.275 1.00 95.00 173 PRO A CA 1
ATOM 1356 C C . PRO A 1 173 ? -3.449 9.270 12.745 1.00 95.00 173 PRO A C 1
ATOM 1358 O O . PRO A 1 173 ? -2.954 8.620 11.820 1.00 95.00 173 PRO A O 1
ATOM 1361 N N . ASP A 1 174 ? -2.769 10.226 13.383 1.00 94.81 174 ASP A N 1
ATOM 1362 C CA . ASP A 1 174 ? -1.328 10.365 13.182 1.00 94.81 174 ASP A CA 1
ATOM 1363 C C . ASP A 1 174 ? -0.611 9.184 13.845 1.00 94.81 174 ASP A C 1
ATOM 1365 O O . ASP A 1 174 ? -0.903 8.797 14.978 1.00 94.81 174 ASP A O 1
ATOM 1369 N N . LEU A 1 175 ? 0.321 8.594 13.110 1.00 96.25 175 LEU A N 1
ATOM 1370 C CA . LEU A 1 175 ? 1.010 7.365 13.480 1.00 96.25 175 LEU A CA 1
ATOM 1371 C C . LEU A 1 175 ? 2.522 7.617 13.520 1.00 96.25 175 LEU A C 1
ATOM 1373 O O . LEU A 1 175 ? 3.031 8.466 12.778 1.00 96.25 175 LEU A O 1
ATOM 1377 N N . PRO A 1 176 ? 3.287 6.866 14.331 1.00 96.81 176 PRO A N 1
ATOM 1378 C CA . PRO A 1 176 ? 4.738 6.991 14.358 1.00 96.81 176 PRO A CA 1
ATOM 1379 C C . PRO A 1 176 ? 5.350 6.656 12.991 1.00 96.81 176 PRO A C 1
ATOM 1381 O O . PRO A 1 176 ? 4.876 5.783 12.260 1.00 96.81 176 PRO A O 1
ATOM 1384 N N . LYS A 1 177 ? 6.434 7.351 12.630 1.00 96.00 177 LYS A N 1
ATOM 1385 C CA . LYS A 1 177 ? 7.191 7.065 11.402 1.00 96.00 177 LYS A CA 1
ATOM 1386 C C . LYS A 1 177 ? 7.868 5.702 11.494 1.00 96.00 177 LYS A C 1
ATOM 1388 O O . LYS A 1 177 ? 8.441 5.368 12.527 1.00 96.00 177 LYS A O 1
ATOM 1393 N N . CYS A 1 178 ? 7.878 4.964 10.388 1.00 94.25 178 CYS A N 1
ATOM 1394 C CA . CYS A 1 178 ? 8.710 3.774 10.270 1.00 94.25 178 CYS A CA 1
ATOM 1395 C C . CYS A 1 178 ? 10.194 4.191 10.204 1.00 94.25 178 CYS A C 1
ATOM 1397 O O . CYS A 1 178 ? 10.558 4.951 9.302 1.00 94.25 178 CYS A O 1
ATOM 1399 N N . PRO A 1 179 ? 11.067 3.710 11.112 1.00 90.50 179 PRO A N 1
ATOM 1400 C CA . PRO A 1 179 ? 12.483 4.082 11.100 1.00 90.50 179 PRO A CA 1
ATOM 1401 C C . PRO A 1 179 ? 13.220 3.638 9.830 1.00 90.50 179 PRO A C 1
ATOM 1403 O O . PRO A 1 179 ? 14.062 4.374 9.325 1.00 90.50 179 PRO A O 1
ATOM 1406 N N . ALA A 1 180 ? 12.884 2.456 9.301 1.00 89.19 180 ALA A N 1
ATOM 1407 C CA . ALA A 1 180 ? 13.527 1.890 8.115 1.00 89.19 180 ALA A CA 1
ATOM 1408 C C . ALA A 1 180 ? 13.063 2.553 6.807 1.00 89.19 180 ALA A C 1
ATOM 1410 O O . ALA A 1 180 ? 13.861 2.713 5.888 1.00 89.19 180 ALA A O 1
ATOM 1411 N N . LEU A 1 181 ? 11.793 2.972 6.729 1.00 91.00 181 LEU A N 1
ATOM 1412 C CA . LEU A 1 181 ? 11.221 3.689 5.585 1.00 91.00 181 LEU A CA 1
ATOM 1413 C C . LEU A 1 181 ? 10.366 4.874 6.063 1.00 91.00 181 LEU A C 1
ATOM 1415 O O . LEU A 1 181 ? 9.152 4.736 6.209 1.00 91.00 181 LEU A O 1
ATOM 1419 N N . PRO A 1 182 ? 10.943 6.077 6.240 1.00 92.12 182 PRO A N 1
ATOM 1420 C CA . PRO A 1 182 ? 10.225 7.235 6.791 1.00 92.12 182 PRO A CA 1
ATOM 1421 C C . PRO A 1 182 ? 9.021 7.733 5.972 1.00 92.12 182 PRO A C 1
ATOM 1423 O O . PRO A 1 182 ? 8.253 8.575 6.447 1.00 92.12 182 PRO A O 1
ATOM 1426 N N . SER A 1 183 ? 8.854 7.245 4.737 1.00 92.94 183 SER A N 1
ATOM 1427 C CA . SER A 1 183 ? 7.659 7.504 3.925 1.00 92.94 183 SER A CA 1
ATOM 1428 C C . SER A 1 183 ? 6.421 6.744 4.430 1.00 92.94 183 SER A C 1
ATOM 1430 O O . SER A 1 183 ? 5.301 7.122 4.086 1.00 92.94 183 SER A O 1
ATOM 1432 N N . LEU A 1 184 ? 6.631 5.718 5.259 1.00 96.75 184 LEU A N 1
ATOM 1433 C CA . LEU A 1 184 ? 5.609 4.895 5.887 1.00 96.75 184 LEU A CA 1
ATOM 1434 C C . LEU A 1 184 ? 5.415 5.303 7.351 1.00 96.75 184 LEU A C 1
ATOM 1436 O O . LEU A 1 184 ? 6.324 5.802 8.026 1.00 96.75 184 LEU A O 1
ATOM 1440 N N . ARG A 1 185 ? 4.209 5.072 7.853 1.00 97.62 185 ARG A N 1
ATOM 1441 C CA . ARG A 1 185 ? 3.876 5.072 9.277 1.00 97.62 185 ARG A CA 1
ATOM 1442 C C . ARG A 1 185 ? 3.644 3.653 9.771 1.00 97.62 185 ARG A C 1
ATOM 1444 O O . ARG A 1 185 ? 3.483 2.751 8.957 1.00 97.62 185 ARG A O 1
ATOM 1451 N N . VAL A 1 186 ? 3.645 3.462 11.085 1.00 97.25 186 VAL A N 1
ATOM 1452 C CA . VAL A 1 186 ? 3.472 2.149 11.713 1.00 97.25 186 VAL A CA 1
ATOM 1453 C C . VAL A 1 186 ? 2.222 2.148 12.583 1.00 97.25 186 VAL A C 1
ATOM 1455 O O . VAL A 1 186 ? 2.114 2.937 13.518 1.00 97.25 186 VAL A O 1
ATOM 1458 N N . LEU A 1 187 ? 1.301 1.239 12.275 1.00 96.50 187 LEU A N 1
ATOM 1459 C CA . LEU A 1 187 ? 0.175 0.860 13.118 1.00 96.50 187 LEU A CA 1
ATOM 1460 C C . LEU A 1 187 ? 0.476 -0.521 13.711 1.00 96.50 187 LEU A C 1
ATOM 1462 O O . LEU A 1 187 ? 0.354 -1.535 13.025 1.00 96.50 187 LEU A O 1
ATOM 1466 N N . SER A 1 188 ? 0.895 -0.561 14.972 1.00 93.81 188 SER A N 1
ATOM 1467 C CA . SER A 1 188 ? 1.099 -1.814 15.707 1.00 93.81 188 SER A CA 1
ATOM 1468 C C . SER A 1 188 ? -0.199 -2.229 16.391 1.00 93.81 188 SER A C 1
ATOM 1470 O O . SER A 1 188 ? -0.907 -1.386 16.945 1.00 93.81 188 SER A O 1
ATOM 1472 N N . PHE A 1 189 ? -0.519 -3.519 16.369 1.00 90.56 189 PHE A N 1
ATOM 1473 C CA . PHE A 1 189 ? -1.716 -4.018 17.037 1.00 90.56 189 PHE A CA 1
ATOM 1474 C C . PHE A 1 189 ? -1.379 -4.204 18.519 1.00 90.56 189 PHE A C 1
ATOM 1476 O O . PHE A 1 189 ? -0.386 -4.845 18.870 1.00 90.56 189 PHE A O 1
ATOM 1483 N N . ALA A 1 190 ? -2.127 -3.556 19.410 1.00 73.88 190 ALA A N 1
ATOM 1484 C CA . ALA A 1 190 ? -1.806 -3.587 20.830 1.00 73.88 190 ALA A CA 1
ATOM 1485 C C . ALA A 1 190 ? -2.047 -4.993 21.416 1.00 73.88 190 ALA A C 1
ATOM 1487 O O . ALA A 1 190 ? -3.135 -5.545 21.298 1.00 73.88 190 ALA A O 1
ATOM 1488 N N . GLY A 1 191 ? -1.054 -5.540 22.128 1.00 58.47 191 GLY A N 1
ATOM 1489 C CA . GLY A 1 191 ? -1.308 -6.533 23.178 1.00 58.47 191 GLY A CA 1
ATOM 1490 C C . GLY A 1 191 ? -1.376 -8.017 22.799 1.00 58.47 191 GLY A C 1
ATOM 1491 O O . GLY A 1 191 ? -2.000 -8.774 23.540 1.00 58.47 191 GLY A O 1
ATOM 1492 N N . ARG A 1 192 ? -0.702 -8.489 21.742 1.00 46.34 192 ARG A N 1
ATOM 1493 C CA . ARG A 1 192 ? -0.405 -9.929 21.602 1.00 46.34 192 ARG A CA 1
ATOM 1494 C C . ARG A 1 192 ? 1.077 -10.160 21.342 1.00 46.34 192 ARG A C 1
ATOM 1496 O O . ARG A 1 192 ? 1.595 -9.882 20.268 1.00 46.34 192 ARG A O 1
ATOM 1503 N N . VAL A 1 193 ? 1.751 -10.665 22.375 1.00 35.53 193 VAL A N 1
ATOM 1504 C CA . VAL A 1 193 ? 3.069 -11.291 22.263 1.00 35.53 193 VAL A CA 1
ATOM 1505 C C . VAL A 1 193 ? 2.929 -12.411 21.235 1.00 35.53 193 VAL A C 1
ATOM 1507 O O . VAL A 1 193 ? 2.186 -13.364 21.466 1.00 35.53 193 VAL A O 1
ATOM 1510 N N . VAL A 1 194 ? 3.615 -12.290 20.099 1.00 35.03 194 VAL A N 1
ATOM 1511 C CA . VAL A 1 194 ? 3.912 -13.454 19.263 1.00 35.03 194 VAL A CA 1
ATOM 1512 C C . VAL A 1 194 ? 4.885 -14.280 20.093 1.00 35.03 194 VAL A C 1
ATOM 1514 O O . VAL A 1 194 ? 6.068 -13.957 20.183 1.00 35.03 194 VAL A O 1
ATOM 1517 N N . VAL A 1 195 ? 4.350 -15.245 20.837 1.00 29.97 195 VAL A N 1
ATOM 1518 C CA . VAL A 1 195 ? 5.177 -16.211 21.557 1.00 29.97 195 VAL A CA 1
ATOM 1519 C C . VAL A 1 195 ? 5.748 -17.144 20.484 1.00 29.97 195 VAL A C 1
ATOM 1521 O O . VAL A 1 195 ? 4.956 -17.614 19.662 1.00 29.97 195 VAL A O 1
ATOM 1524 N N . PRO A 1 196 ? 7.077 -17.330 20.423 1.00 39.16 196 PRO A N 1
ATOM 1525 C CA . PRO A 1 196 ? 7.708 -18.213 19.444 1.00 39.16 196 PRO A CA 1
ATOM 1526 C C . PRO A 1 196 ? 7.248 -19.668 19.575 1.00 39.16 196 PRO A C 1
ATOM 1528 O O . PRO A 1 196 ? 6.857 -20.075 20.696 1.00 39.16 196 PRO A O 1
#

Secondary structure (DSSP, 8-state):
---------------HHHHHHHHHTTTEEEEEEEEPPTTTSSTTT-EEEES-HHHHHTTS-EEEEEPPPP---S-TTS-TTPPPEEEEE-EEEE-TTS-EEE-TT-EEEE-TTSS-EEEE-TTTT-SS--GGGSTTTGGGG-SEEEEEEEETTS-EEEEEEETTT-GGGGGPPP-PBPSS-TTSEEEEPTT-----

pLDDT: mean 84.91, std 20.4, range [29.97, 98.75]

Radius of gyration: 18.03 Å; chains: 1; bounding box: 67×31×49 Å

Foldseek 3Di:
DDDDDPDPPAAAAEDPVLVVVLVVVQAFQKKKKFWFDLQQPAQVNFTWQAFDVVLVCVAAPWDKDFADFDPDPPDPDDPGDHTKIKTFGFEWEADSVSDTWGQRQWIWIQDPRPRIIGIHSSQPPTPDGDPCRHNVRVNVFAIKMKMWTQHPVSHIYIYIDGPNRHNCRVVPDDAPADPSGRSIGMDGHPDDDPDD